Protein AF-A0A821I432-F1 (afdb_monomer)

Sequence (239 aa):
NSYFVLELPGIGVKYYKQIRGGAMGSACTQVLADIYVKKWENLLVQQQQKQQELYFRFRDDVFLTAKLSSEKMNNILEELNRSDPNISIQWEGGESVDYLDITITIDIPNFKTTIYRKLAAQPYVLPFNSSHPSHIMRNIPYAAALRLTRICSHSTDLREELDKLRIMLLLNKYPPKFIDQQIARFYKDLTGEKASNALLGKEHDKYREISLDEQWNKKKKRPIDFQNDILCHFSYAPT

Nearest PDB structures (foldseek):
  7udo-assembly1_A  TM=4.304E-01  e=9.837E+00  synthetic construct

Solvent-accessible surface area (backbone atoms only — not comparable to full-atom values): 14675 Å² total; per-residue (Å²): 135,53,70,51,76,50,74,49,95,96,42,74,82,42,83,46,72,62,88,70,84,64,54,86,88,42,85,62,35,62,55,53,50,52,54,53,50,52,63,69,45,42,66,59,53,54,50,30,59,76,69,74,34,54,76,48,73,57,94,90,49,73,49,70,54,73,94,61,55,70,69,62,50,50,52,54,51,52,52,57,39,67,73,38,95,87,51,82,78,84,87,85,81,72,67,57,48,80,55,96,61,30,30,43,28,72,43,88,98,47,70,41,32,35,77,49,74,63,90,86,60,72,75,75,61,87,43,58,87,51,100,62,64,69,67,58,66,54,40,52,58,28,54,51,51,52,49,43,45,58,43,27,65,46,39,68,58,35,49,56,50,50,51,52,49,53,53,33,40,47,76,28,59,42,54,67,71,57,53,52,52,30,47,28,48,43,30,28,76,70,73,71,37,64,56,62,61,56,52,59,40,93,46,23,63,61,47,28,52,51,65,62,39,74,67,73,75,58,72,82,72,78,79,84,46,82,91,81,56,85,86,84,84,85,82,85,76,86,128

Mean predicted aligned error: 8.57 Å

Structure (mmCIF, N/CA/C/O backbone):
data_AF-A0A821I432-F1
#
_entry.id   AF-A0A821I432-F1
#
loop_
_atom_site.group_PDB
_atom_site.id
_atom_site.type_symbol
_atom_site.label_atom_id
_atom_site.label_alt_id
_atom_site.label_comp_id
_atom_site.label_asym_id
_atom_site.label_entity_id
_atom_site.label_seq_id
_atom_site.pdbx_PDB_ins_code
_atom_site.Cartn_x
_atom_site.Cartn_y
_atom_site.Cartn_z
_atom_site.occupancy
_atom_site.B_iso_or_equiv
_atom_site.auth_seq_id
_atom_site.auth_comp_id
_atom_site.auth_asym_id
_atom_site.auth_atom_id
_atom_site.pdbx_PDB_model_num
ATOM 1 N N . ASN A 1 1 ? -31.793 -8.474 8.972 1.00 53.56 1 ASN A N 1
ATOM 2 C CA . ASN A 1 1 ? -31.683 -9.801 9.614 1.00 53.56 1 ASN A CA 1
ATOM 3 C C . ASN A 1 1 ? -31.285 -10.814 8.573 1.00 53.56 1 ASN A C 1
ATOM 5 O O . ASN A 1 1 ? -32.095 -11.125 7.711 1.00 53.56 1 ASN A O 1
ATOM 9 N N . SER A 1 2 ? -30.033 -11.250 8.617 1.00 67.12 2 SER A N 1
ATOM 10 C CA . SER A 1 2 ? -29.480 -12.171 7.629 1.00 67.12 2 SER A CA 1
ATOM 11 C C . SER A 1 2 ? -29.715 -13.613 8.075 1.00 67.12 2 SER A C 1
ATOM 13 O O . SER A 1 2 ? -29.397 -13.969 9.213 1.00 67.12 2 SER A O 1
ATOM 15 N N . TYR A 1 3 ? -30.286 -14.419 7.184 1.00 76.44 3 TYR A N 1
ATOM 16 C CA . TYR A 1 3 ? -30.420 -15.865 7.339 1.00 76.44 3 TYR A CA 1
ATOM 17 C C . TYR A 1 3 ? -29.532 -16.535 6.295 1.00 76.44 3 TYR A C 1
ATOM 19 O O . TYR A 1 3 ? -29.442 -16.041 5.172 1.00 76.44 3 TYR A O 1
ATOM 27 N N . PHE A 1 4 ? -28.881 -17.635 6.652 1.00 77.88 4 PHE A N 1
ATOM 28 C CA . PHE A 1 4 ? -28.107 -18.430 5.703 1.00 77.88 4 PHE A CA 1
ATOM 29 C C . PHE A 1 4 ? -28.478 -19.902 5.799 1.00 77.88 4 PHE A C 1
ATOM 31 O O . PHE A 1 4 ? -28.847 -20.412 6.862 1.00 77.88 4 PHE A O 1
ATOM 38 N N . VAL A 1 5 ? -28.410 -20.551 4.642 1.00 78.75 5 VAL A N 1
ATOM 39 C CA . VAL A 1 5 ? -28.742 -21.955 4.445 1.00 78.75 5 VAL A CA 1
ATOM 40 C C . VAL A 1 5 ? -27.440 -22.720 4.281 1.00 78.75 5 VAL A C 1
ATOM 42 O O . VAL A 1 5 ? -26.610 -22.348 3.455 1.00 78.75 5 VAL A O 1
ATOM 45 N N . LEU A 1 6 ? -27.254 -23.763 5.086 1.00 79.31 6 LEU A N 1
ATOM 46 C CA . LEU A 1 6 ? -26.127 -24.677 4.954 1.00 79.31 6 LEU A CA 1
ATOM 47 C C . LEU A 1 6 ? -26.659 -26.013 4.436 1.00 79.31 6 LEU A C 1
ATOM 49 O O . LEU A 1 6 ? -27.477 -26.654 5.099 1.00 79.31 6 LEU A O 1
ATOM 53 N N . GLU A 1 7 ? -26.195 -26.415 3.260 1.00 81.25 7 GLU A N 1
ATOM 54 C CA . GLU A 1 7 ? -26.470 -27.723 2.674 1.00 81.25 7 GLU A CA 1
ATOM 55 C C . GLU A 1 7 ? -25.138 -28.460 2.529 1.00 81.25 7 GLU A C 1
ATOM 57 O O . GLU A 1 7 ? -24.257 -28.035 1.782 1.00 81.25 7 GLU A O 1
ATOM 62 N N . LEU A 1 8 ? -24.956 -29.522 3.316 1.00 78.25 8 LEU A N 1
ATOM 63 C CA . LEU A 1 8 ? -23.751 -30.348 3.295 1.00 78.25 8 LEU A CA 1
ATOM 64 C C . LEU A 1 8 ? -24.123 -31.784 2.900 1.00 78.25 8 LEU A C 1
ATOM 66 O O . LEU A 1 8 ? -25.181 -32.271 3.306 1.00 78.25 8 LEU A O 1
ATOM 70 N N . PRO A 1 9 ? -23.264 -32.508 2.161 1.00 75.56 9 PRO A N 1
ATOM 71 C CA . PRO A 1 9 ? -23.527 -33.903 1.821 1.00 75.56 9 PRO A CA 1
ATOM 72 C C . PRO A 1 9 ? -23.776 -34.740 3.086 1.00 75.56 9 PRO A C 1
ATOM 74 O O . PRO A 1 9 ? -22.941 -34.773 3.988 1.00 75.56 9 PRO A O 1
ATOM 77 N N . GLY A 1 10 ? -24.936 -35.399 3.169 1.00 80.56 10 GLY A N 1
ATOM 78 C CA . GLY A 1 10 ? -25.322 -36.241 4.312 1.00 80.56 10 GLY A CA 1
ATOM 79 C C . GLY A 1 10 ? -25.920 -35.500 5.517 1.00 80.56 10 GLY A C 1
ATOM 80 O O . GLY A 1 10 ? -26.389 -36.144 6.452 1.00 80.56 10 GLY A O 1
ATOM 81 N N . ILE A 1 11 ? -25.965 -34.166 5.497 1.00 74.75 11 ILE A N 1
ATOM 82 C CA . ILE A 1 11 ? -26.596 -33.334 6.526 1.00 74.75 11 ILE A CA 1
ATOM 83 C C . ILE A 1 11 ? -27.585 -32.434 5.783 1.00 74.75 11 ILE A C 1
ATOM 85 O O . ILE A 1 11 ? -27.188 -31.427 5.207 1.00 74.75 11 ILE A O 1
ATOM 89 N N . GLY A 1 12 ? -28.861 -32.833 5.740 1.00 79.12 12 GLY A N 1
ATOM 90 C CA . GLY A 1 12 ? -29.910 -32.103 5.016 1.00 79.12 12 GLY A CA 1
ATOM 91 C C . GLY A 1 12 ? -29.987 -30.609 5.364 1.00 79.12 12 GLY A C 1
ATOM 92 O O . GLY A 1 12 ? -29.385 -30.143 6.332 1.00 79.12 12 GLY A O 1
ATOM 93 N N . VAL A 1 13 ? -30.750 -29.860 4.569 1.00 87.06 13 VAL A N 1
ATOM 94 C CA . VAL A 1 13 ? -30.821 -28.390 4.613 1.00 87.06 13 VAL A CA 1
ATOM 95 C C . VAL A 1 13 ? -31.091 -27.853 6.027 1.00 87.06 13 VAL A C 1
ATOM 97 O O . VAL A 1 13 ? -32.107 -28.180 6.645 1.00 87.06 13 VAL A O 1
ATOM 100 N N . LYS A 1 14 ? -30.200 -26.986 6.530 1.00 88.06 14 LYS A N 1
ATOM 101 C CA . LYS A 1 14 ? -30.361 -26.284 7.816 1.00 88.06 14 LYS A CA 1
ATOM 102 C C . LYS A 1 14 ? -30.368 -24.768 7.641 1.00 88.06 14 LYS A C 1
ATOM 104 O O . LYS A 1 14 ? -29.558 -24.212 6.902 1.00 88.06 14 LYS A O 1
ATOM 109 N N . TYR A 1 15 ? -31.255 -24.104 8.384 1.00 87.81 15 TYR A N 1
ATOM 110 C CA . TYR A 1 15 ? -31.406 -22.649 8.402 1.00 87.81 15 TYR A CA 1
ATOM 111 C C . TYR A 1 15 ? -30.783 -22.059 9.664 1.00 87.81 15 TYR A C 1
ATOM 113 O O . TYR A 1 15 ? -31.072 -22.504 10.775 1.00 87.81 15 TYR A O 1
ATOM 121 N N . TYR A 1 16 ? -29.972 -21.018 9.497 1.00 84.50 16 TYR A N 1
ATOM 122 C CA . TYR A 1 16 ? -29.304 -20.325 10.593 1.00 84.50 16 TYR A CA 1
ATOM 123 C C . TYR A 1 16 ? -29.620 -18.833 10.559 1.00 84.50 16 TYR A C 1
ATOM 125 O O . TYR A 1 16 ? -29.711 -18.222 9.493 1.00 84.50 16 TYR A O 1
ATOM 133 N N . LYS A 1 17 ? -29.771 -18.238 11.745 1.00 85.44 17 LYS A N 1
ATOM 134 C CA . LYS A 1 17 ? -29.956 -16.796 11.921 1.00 85.44 17 LYS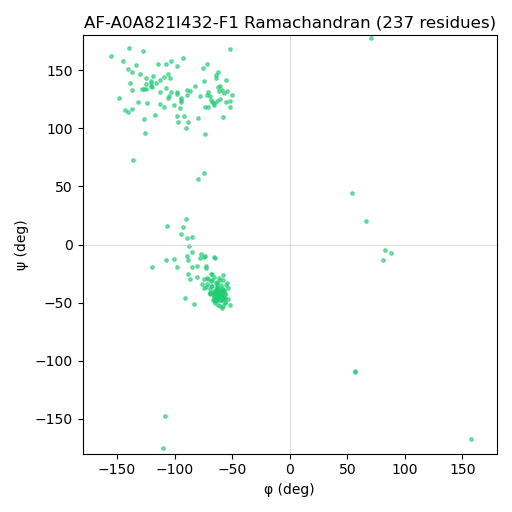 A CA 1
ATOM 135 C C . LYS A 1 17 ? -28.665 -16.181 12.438 1.00 85.44 17 LYS A C 1
ATOM 137 O O . LYS A 1 17 ? -28.152 -16.604 13.473 1.00 85.44 17 LYS A O 1
ATOM 142 N N . GLN A 1 18 ? -28.181 -15.143 11.765 1.00 82.75 18 GLN A N 1
ATOM 143 C CA . GLN A 1 18 ? -27.064 -14.367 12.284 1.00 82.75 18 GLN A CA 1
ATOM 144 C C . GLN A 1 18 ? -27.513 -13.536 13.490 1.00 82.75 18 GLN A C 1
ATOM 146 O O . GLN A 1 18 ? -28.391 -12.682 13.370 1.00 82.75 18 GLN A O 1
ATOM 151 N N . ILE A 1 19 ? -26.913 -13.800 14.650 1.00 85.12 19 ILE A N 1
ATOM 152 C CA . ILE A 1 19 ? -27.232 -13.117 15.915 1.00 85.12 19 ILE A CA 1
ATOM 153 C C . ILE A 1 19 ? -26.263 -11.977 16.253 1.00 85.12 19 ILE A C 1
ATOM 155 O O . ILE A 1 19 ? -26.606 -11.113 17.053 1.00 85.12 19 ILE A O 1
ATOM 159 N N . ARG A 1 20 ? -25.069 -11.956 15.645 1.00 83.25 20 ARG A N 1
ATOM 160 C CA . ARG A 1 20 ? -24.025 -10.951 15.889 1.00 83.25 20 ARG A CA 1
ATOM 161 C C . ARG A 1 20 ? -23.354 -10.533 14.582 1.00 83.25 20 ARG A C 1
ATOM 163 O O . ARG A 1 20 ? -23.058 -11.375 13.732 1.00 83.25 20 ARG A O 1
ATOM 170 N N . GLY A 1 21 ? -23.095 -9.231 14.460 1.00 84.50 21 GLY A N 1
ATOM 171 C CA . GLY A 1 21 ? -22.516 -8.624 13.262 1.00 84.50 21 GLY A CA 1
ATOM 172 C C . GLY A 1 21 ? -23.483 -8.590 12.075 1.00 84.50 21 GLY A C 1
ATOM 173 O O . GLY A 1 21 ? -24.618 -9.062 12.149 1.00 84.50 21 GLY A O 1
ATOM 174 N N . GLY A 1 22 ? -23.027 -8.005 10.969 1.00 84.44 22 GLY A N 1
ATOM 175 C CA . GLY A 1 22 ? -23.724 -8.087 9.687 1.00 84.44 22 GLY A CA 1
ATOM 176 C C . GLY A 1 22 ? -23.216 -9.254 8.841 1.00 84.44 22 GLY A C 1
ATOM 177 O O . GLY A 1 22 ? -22.122 -9.770 9.075 1.00 84.44 22 GLY A O 1
ATOM 178 N N . ALA A 1 23 ? -24.004 -9.679 7.854 1.00 84.56 23 ALA A N 1
ATOM 179 C CA . ALA A 1 23 ? -23.581 -10.744 6.947 1.00 84.56 23 ALA A CA 1
ATOM 180 C C . ALA A 1 23 ? -22.448 -10.258 6.044 1.00 84.56 23 ALA A C 1
ATOM 182 O O . ALA A 1 23 ? -22.582 -9.232 5.373 1.00 84.56 23 ALA A O 1
ATOM 183 N N . MET A 1 24 ? -21.353 -11.017 5.996 1.00 81.88 24 MET A N 1
ATOM 184 C CA . MET A 1 24 ? -20.291 -10.784 5.019 1.00 81.88 24 MET A CA 1
ATOM 185 C C . MET A 1 24 ? -20.874 -10.884 3.604 1.00 81.88 24 MET A C 1
ATOM 187 O O . MET A 1 24 ? -21.645 -11.794 3.310 1.00 81.88 24 MET A O 1
ATOM 191 N N . GLY A 1 25 ? -20.547 -9.918 2.744 1.00 78.44 25 GLY A N 1
ATOM 192 C CA . GLY A 1 25 ? -21.092 -9.819 1.384 1.00 78.44 25 GLY A CA 1
ATOM 193 C C . GLY A 1 25 ? -22.403 -9.031 1.262 1.00 78.44 25 GLY A C 1
ATOM 194 O O . GLY A 1 25 ? -22.822 -8.725 0.150 1.00 78.44 25 GLY A O 1
ATOM 195 N N . SER A 1 26 ? -23.033 -8.633 2.373 1.00 83.50 26 SER A N 1
ATOM 196 C CA . SER A 1 26 ? -24.139 -7.671 2.327 1.00 83.50 26 SER A CA 1
ATOM 197 C C . SER A 1 26 ? -23.620 -6.271 1.995 1.00 83.50 26 SER A C 1
ATOM 199 O O . SER A 1 26 ? -22.739 -5.752 2.686 1.00 83.50 26 SER A O 1
ATOM 201 N N . ALA A 1 27 ? -24.224 -5.628 0.990 1.00 82.00 27 ALA A N 1
ATOM 202 C CA . ALA A 1 27 ? -23.847 -4.289 0.529 1.00 82.00 27 ALA A CA 1
ATOM 203 C C . ALA A 1 27 ? -23.850 -3.236 1.656 1.00 82.00 27 ALA A C 1
ATOM 205 O O . ALA A 1 27 ? -23.017 -2.333 1.672 1.00 82.00 27 ALA A O 1
ATOM 206 N N . CYS A 1 28 ? -24.750 -3.370 2.635 1.00 87.19 28 CYS A N 1
ATOM 207 C CA . CYS A 1 28 ? -24.879 -2.406 3.730 1.00 87.19 28 CYS A CA 1
ATOM 208 C C . CYS A 1 28 ? -23.966 -2.711 4.924 1.00 87.19 28 CYS A C 1
ATOM 210 O O . CYS A 1 28 ? -23.635 -1.808 5.690 1.00 87.19 28 CYS A O 1
ATOM 212 N N . THR A 1 29 ? -23.567 -3.971 5.122 1.00 88.38 29 THR A N 1
ATOM 213 C CA . THR A 1 29 ? -22.820 -4.382 6.324 1.00 88.38 29 THR A CA 1
ATOM 214 C C . THR A 1 29 ? -21.469 -3.687 6.415 1.00 88.38 29 THR A C 1
ATOM 216 O O . THR A 1 29 ? -21.083 -3.237 7.488 1.00 88.38 29 THR A O 1
ATOM 219 N N . GLN A 1 30 ? -20.801 -3.545 5.277 1.00 88.50 30 GLN A N 1
ATOM 220 C CA . GLN A 1 30 ? -19.518 -2.871 5.149 1.00 88.50 30 GLN A CA 1
ATOM 221 C C . GLN A 1 30 ? -19.572 -1.411 5.634 1.00 88.50 30 GLN A C 1
ATOM 223 O O . GLN A 1 30 ? -18.716 -1.007 6.417 1.00 88.50 30 GLN A O 1
ATOM 228 N N . VAL A 1 31 ? -20.600 -0.658 5.229 1.00 90.56 31 VAL A N 1
ATOM 229 C CA . VAL A 1 31 ? -20.795 0.749 5.623 1.00 90.56 31 VAL A CA 1
ATOM 230 C C . VAL A 1 31 ? -21.152 0.868 7.104 1.00 90.56 31 VAL A C 1
ATOM 232 O O . VAL A 1 31 ? -20.636 1.735 7.805 1.00 90.56 31 VAL A O 1
ATOM 235 N N . LEU A 1 32 ? -22.016 -0.018 7.605 1.00 92.00 32 LEU A N 1
ATOM 236 C CA . LEU A 1 32 ? -22.395 -0.026 9.018 1.00 92.00 32 LEU A CA 1
ATOM 237 C C . LEU A 1 32 ? -21.201 -0.340 9.927 1.00 92.00 32 LEU A C 1
ATOM 239 O O . LEU A 1 32 ? -21.062 0.294 10.971 1.00 92.00 32 LEU A O 1
ATOM 243 N N . ALA A 1 33 ? -20.329 -1.267 9.520 1.00 91.12 33 ALA A N 1
ATOM 244 C CA . ALA A 1 33 ? -19.091 -1.564 10.235 1.00 91.12 33 ALA A CA 1
ATOM 245 C C . ALA A 1 33 ? -18.166 -0.337 10.285 1.00 91.12 33 ALA A C 1
ATOM 247 O O . ALA A 1 33 ? -17.694 0.021 11.360 1.00 91.12 33 ALA A O 1
ATOM 248 N N . ASP A 1 34 ? -17.992 0.371 9.163 1.00 92.19 34 ASP A N 1
ATOM 249 C CA . ASP A 1 34 ? -17.174 1.589 9.132 1.00 92.19 34 ASP A CA 1
ATOM 250 C C . ASP A 1 34 ? -17.709 2.682 10.062 1.00 92.19 34 ASP A C 1
ATOM 252 O O . ASP A 1 34 ? -16.921 3.335 10.742 1.00 92.19 34 ASP A O 1
ATOM 256 N N . ILE A 1 35 ? -19.031 2.886 10.115 1.00 93.31 35 ILE A N 1
ATOM 257 C CA . ILE A 1 35 ? -19.663 3.863 11.019 1.00 93.31 35 ILE A CA 1
ATOM 258 C C . ILE A 1 35 ? -19.466 3.452 12.482 1.00 93.31 35 ILE A C 1
ATOM 260 O O . ILE A 1 35 ? -19.168 4.297 13.329 1.00 93.31 35 ILE A O 1
ATOM 264 N N . TYR A 1 36 ? -19.628 2.161 12.778 1.00 92.81 36 TYR A N 1
ATOM 265 C CA . TYR A 1 36 ? -19.455 1.616 14.120 1.00 92.81 36 TYR A CA 1
ATOM 266 C C . TYR A 1 36 ? -18.029 1.848 14.633 1.00 92.81 36 TYR A C 1
ATOM 268 O O . TYR A 1 36 ? -17.842 2.477 15.676 1.00 92.81 36 TYR A O 1
ATOM 276 N N . VAL A 1 37 ? -17.027 1.439 13.846 1.00 92.94 37 VAL A N 1
ATOM 277 C CA . VAL A 1 37 ? -15.605 1.639 14.164 1.00 92.94 37 VAL A CA 1
ATOM 278 C C . VAL A 1 37 ? -15.264 3.129 14.220 1.00 92.94 37 VAL A C 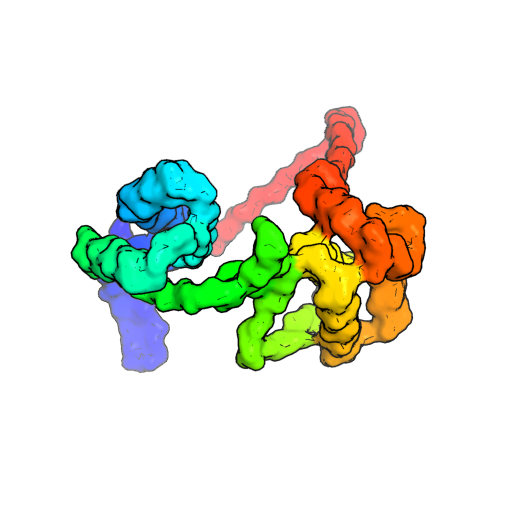1
ATOM 280 O O . VAL A 1 37 ? -14.560 3.555 15.130 1.00 92.94 37 VAL A O 1
ATOM 283 N N . LYS A 1 38 ? -15.846 3.962 13.340 1.00 93.19 38 LYS A N 1
ATOM 284 C CA . LYS A 1 38 ? -15.631 5.418 13.356 1.00 93.19 38 LYS A CA 1
ATOM 285 C C . LYS A 1 38 ? -16.069 6.075 14.665 1.00 93.19 38 LYS A C 1
ATOM 287 O O . LYS A 1 38 ? -15.427 7.013 15.136 1.00 93.19 38 LYS A O 1
ATOM 292 N N . LYS A 1 39 ? -17.181 5.617 15.243 1.00 92.94 39 LYS A N 1
ATOM 293 C CA . LYS A 1 39 ? -17.654 6.112 16.540 1.00 92.94 39 LYS A CA 1
ATOM 294 C C . LYS A 1 39 ? -16.717 5.675 17.666 1.00 92.94 39 LYS A C 1
ATOM 296 O O . LYS A 1 39 ? -16.422 6.484 18.542 1.00 92.94 39 LYS A O 1
ATOM 301 N N . TRP A 1 40 ? -16.261 4.426 17.623 1.00 93.12 40 TRP A N 1
ATOM 302 C CA . TRP A 1 40 ? -15.354 3.849 18.612 1.00 93.12 40 TRP A CA 1
ATOM 303 C C . TRP A 1 40 ? -13.968 4.523 18.609 1.00 93.12 40 TRP A C 1
ATOM 305 O O . TRP A 1 40 ? -13.484 4.934 19.659 1.00 93.12 40 TRP A O 1
ATOM 315 N N . GLU A 1 41 ? -13.370 4.757 17.437 1.00 93.69 41 GLU A N 1
ATOM 316 C CA . GLU A 1 41 ? -12.024 5.345 17.308 1.00 93.69 41 GLU A CA 1
ATOM 317 C C . GLU A 1 41 ? -11.961 6.855 17.609 1.00 93.69 41 GLU A C 1
ATOM 319 O O . GLU A 1 41 ? -10.876 7.430 17.670 1.00 93.69 41 GLU A O 1
ATOM 324 N N . ASN A 1 42 ? -13.104 7.535 17.756 1.00 92.00 42 ASN A N 1
ATOM 325 C CA . ASN A 1 42 ? -13.180 8.999 17.745 1.00 92.00 42 ASN A CA 1
ATOM 326 C C . ASN A 1 42 ? -12.298 9.663 18.819 1.00 92.00 42 ASN A C 1
ATOM 328 O O . ASN A 1 42 ? -11.652 10.673 18.547 1.00 92.00 42 ASN A O 1
ATOM 332 N N . LEU A 1 43 ? -12.233 9.084 20.022 1.00 87.50 43 LEU A N 1
ATOM 333 C CA . LEU A 1 43 ? -11.381 9.601 21.099 1.00 87.50 43 LEU A CA 1
ATOM 334 C C . LEU A 1 43 ? -9.892 9.510 20.739 1.00 87.50 43 LEU A C 1
ATOM 336 O O . LEU A 1 43 ? -9.156 10.480 20.929 1.00 87.50 43 LEU A O 1
ATOM 340 N N . LEU A 1 44 ? -9.472 8.384 20.154 1.00 90.25 44 LEU A N 1
ATOM 341 C CA . LEU A 1 44 ? -8.101 8.176 19.691 1.00 90.25 44 LEU A CA 1
ATOM 342 C C . LEU A 1 44 ? -7.747 9.168 18.577 1.00 90.25 44 LEU A C 1
ATOM 344 O O . LEU A 1 44 ? -6.716 9.829 18.645 1.00 90.25 44 LEU A O 1
ATOM 348 N N . VAL A 1 45 ? -8.632 9.342 17.592 1.00 92.81 45 VAL A N 1
ATOM 349 C CA . VAL A 1 45 ? -8.431 10.293 16.487 1.00 92.81 45 VAL A CA 1
ATOM 350 C C . VAL A 1 45 ? -8.277 11.723 17.002 1.00 92.81 45 VAL A C 1
ATOM 352 O O . VAL A 1 45 ? -7.367 12.438 16.583 1.00 92.81 45 VAL A O 1
ATOM 355 N N . GLN A 1 46 ? -9.131 12.147 17.936 1.00 91.06 46 GLN A N 1
ATOM 356 C CA . GLN A 1 46 ? -9.042 13.480 18.537 1.00 91.06 46 GLN A CA 1
ATOM 357 C C . GLN A 1 46 ? -7.735 13.679 19.305 1.00 91.06 46 GLN A C 1
ATOM 359 O O . GLN A 1 46 ? -7.165 14.770 19.277 1.00 91.06 46 GLN A O 1
ATOM 364 N N . GLN A 1 47 ? -7.252 12.644 19.994 1.00 88.31 47 GLN A N 1
ATOM 365 C CA . GLN A 1 47 ? -5.964 12.691 20.672 1.00 88.31 47 GLN A CA 1
ATOM 366 C C . GLN A 1 47 ? -4.810 12.857 19.674 1.00 88.31 47 GLN A C 1
ATOM 368 O O . GLN A 1 47 ? -3.979 13.743 19.876 1.00 88.31 47 GLN A O 1
ATOM 373 N N . GLN A 1 48 ? -4.792 12.084 18.583 1.00 92.69 48 GLN A N 1
ATOM 374 C CA . GLN A 1 48 ? -3.735 12.189 17.571 1.00 92.69 48 GLN A CA 1
ATOM 375 C C . GLN A 1 48 ? -3.716 13.560 16.892 1.00 92.69 48 GLN A C 1
ATOM 377 O O . GLN A 1 48 ? -2.660 14.174 16.747 1.00 92.69 48 GLN A O 1
ATOM 382 N N . GLN A 1 49 ? -4.892 14.111 16.580 1.00 91.69 49 GLN A N 1
ATOM 383 C CA . GLN A 1 49 ? -5.008 15.466 16.034 1.00 91.69 49 GLN A CA 1
ATOM 384 C C . GLN A 1 49 ? -4.440 16.528 16.984 1.00 91.69 49 GLN A C 1
ATOM 386 O O . GLN A 1 49 ? -3.707 17.414 16.547 1.00 91.69 49 GLN A O 1
ATOM 391 N N . LYS A 1 50 ? -4.729 16.427 18.290 1.00 90.62 50 LYS A N 1
ATOM 392 C CA . LYS A 1 50 ? -4.180 17.343 19.306 1.00 90.62 50 LYS A CA 1
ATOM 393 C C . LYS A 1 50 ? -2.657 17.255 19.411 1.00 90.62 50 LYS A C 1
ATOM 395 O O . LYS A 1 50 ? -2.017 18.264 19.684 1.00 90.62 50 LYS A O 1
ATOM 400 N N . GLN A 1 51 ? -2.085 16.069 19.211 1.00 89.44 51 GLN A N 1
ATOM 401 C CA . GLN A 1 51 ? -0.639 15.828 19.290 1.00 89.44 51 GLN A CA 1
ATOM 402 C C . GLN A 1 51 ? 0.102 16.066 17.963 1.00 89.44 51 GLN A C 1
ATOM 404 O O . GLN A 1 51 ? 1.334 15.968 17.923 1.00 89.44 51 GLN A O 1
ATOM 409 N N . GLN A 1 52 ? -0.630 16.435 16.902 1.00 91.00 52 GLN A N 1
ATOM 410 C CA . GLN A 1 52 ? -0.114 16.570 15.537 1.00 91.00 52 GLN A CA 1
ATOM 411 C C . GLN A 1 52 ? 0.587 15.287 15.068 1.00 91.00 52 GLN A C 1
ATOM 413 O O . GLN A 1 52 ? 1.692 15.326 14.530 1.00 91.00 52 GLN A O 1
ATOM 418 N N . GLU A 1 53 ? -0.050 14.152 15.337 1.00 91.69 53 GLU A N 1
ATOM 419 C CA . GLU A 1 53 ? 0.390 12.820 14.933 1.00 91.69 53 GLU A CA 1
ATOM 420 C C . GLU A 1 53 ? -0.427 12.320 13.741 1.00 91.69 53 GLU A C 1
ATOM 422 O O . GLU A 1 53 ? -1.557 12.760 13.496 1.00 91.69 53 GLU A O 1
ATOM 427 N N . LEU A 1 54 ? 0.140 11.373 13.000 1.00 92.62 54 LEU A N 1
ATOM 428 C CA . LEU A 1 54 ? -0.547 10.706 11.909 1.00 92.62 54 LEU A CA 1
ATOM 429 C C . LEU A 1 54 ? -1.563 9.708 12.464 1.00 92.62 54 LEU A C 1
ATOM 431 O O . LEU A 1 54 ? -1.303 8.991 13.429 1.00 92.62 54 LEU A O 1
ATOM 435 N N . TYR A 1 55 ? -2.718 9.644 11.809 1.00 95.00 55 TYR A N 1
ATOM 436 C CA . TYR A 1 55 ? -3.723 8.612 12.017 1.00 95.00 55 TYR A CA 1
ATOM 437 C C . TYR A 1 55 ? -4.349 8.268 10.669 1.00 95.00 55 TYR A C 1
ATOM 439 O O . TYR A 1 55 ? -5.014 9.102 10.048 1.00 95.00 55 TYR A O 1
ATOM 447 N N . PHE A 1 56 ? -4.157 7.032 10.227 1.00 94.12 56 PHE A N 1
ATOM 448 C CA . PHE A 1 56 ? -4.744 6.488 9.014 1.00 94.12 56 PHE A CA 1
ATOM 449 C C . PHE A 1 56 ? -5.502 5.211 9.351 1.00 94.12 56 PHE A C 1
ATOM 451 O O . PHE A 1 56 ? -5.024 4.375 10.111 1.00 94.12 56 PHE A O 1
ATOM 458 N N . ARG A 1 57 ? -6.686 5.057 8.760 1.00 94.19 57 ARG A N 1
ATOM 459 C CA . ARG A 1 57 ? -7.456 3.819 8.826 1.00 94.19 57 ARG A CA 1
ATOM 460 C C . ARG A 1 57 ? -7.844 3.383 7.429 1.00 94.19 57 ARG A C 1
ATOM 462 O O . ARG A 1 57 ? -8.383 4.178 6.655 1.00 94.19 57 ARG A O 1
ATOM 469 N N . PHE A 1 58 ? -7.649 2.105 7.147 1.00 92.88 58 PHE A N 1
ATOM 470 C CA . PHE A 1 58 ? -8.200 1.437 5.987 1.00 92.88 58 PHE A CA 1
ATOM 471 C C . PHE A 1 58 ? -8.960 0.202 6.450 1.00 92.88 58 PHE A C 1
ATOM 473 O O . PHE A 1 58 ? -8.364 -0.794 6.841 1.00 92.88 58 PHE A O 1
ATOM 480 N N . ARG A 1 59 ? -10.295 0.262 6.376 1.00 89.31 59 ARG A N 1
ATOM 481 C CA . ARG A 1 59 ? -11.171 -0.809 6.872 1.00 89.31 59 ARG A CA 1
ATOM 482 C C . ARG A 1 59 ? -10.897 -1.076 8.355 1.00 89.31 59 ARG A C 1
ATOM 484 O O . ARG A 1 59 ? -11.233 -0.223 9.178 1.00 89.31 59 ARG A O 1
ATOM 491 N N . ASP A 1 60 ? -10.286 -2.217 8.639 1.00 90.12 60 ASP A N 1
ATOM 492 C CA . ASP A 1 60 ? -9.991 -2.743 9.964 1.00 90.12 60 ASP A CA 1
ATOM 493 C C . ASP A 1 60 ? -8.521 -2.498 10.361 1.00 90.12 60 ASP A C 1
ATOM 495 O O . ASP A 1 60 ? -8.184 -2.614 11.535 1.00 90.12 60 ASP A O 1
ATOM 499 N N . ASP A 1 61 ? -7.664 -2.098 9.412 1.00 92.88 61 ASP A N 1
ATOM 500 C CA . ASP A 1 61 ? -6.253 -1.795 9.655 1.00 92.88 61 ASP A CA 1
ATOM 501 C C . ASP A 1 61 ? -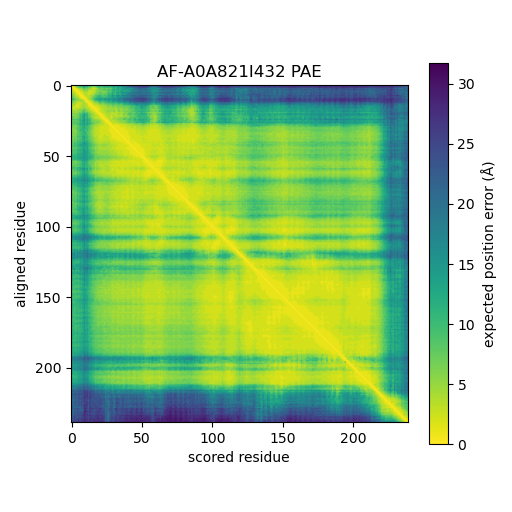6.080 -0.317 10.030 1.00 92.88 61 ASP A C 1
ATOM 503 O O . ASP A 1 61 ? -6.593 0.583 9.352 1.00 92.88 61 ASP A O 1
ATOM 507 N N . VAL A 1 62 ? -5.320 -0.051 11.094 1.00 93.88 62 VAL A N 1
ATOM 508 C CA . VAL A 1 62 ? -5.026 1.299 11.594 1.00 93.88 62 VAL A CA 1
ATOM 509 C C . VAL A 1 62 ? -3.518 1.497 11.675 1.00 93.88 62 VAL A C 1
ATOM 511 O O . VAL A 1 62 ? -2.805 0.665 12.224 1.00 93.88 62 VAL A O 1
ATOM 514 N N . PHE A 1 63 ? -3.049 2.638 11.183 1.00 94.88 63 PHE A N 1
ATOM 515 C CA . PHE A 1 63 ? -1.689 3.125 11.369 1.00 94.88 63 PHE A CA 1
ATOM 516 C C . PHE A 1 63 ? -1.725 4.464 12.098 1.00 94.88 63 PHE A C 1
ATOM 518 O O . PHE A 1 63 ? -2.515 5.348 11.760 1.00 94.88 63 PHE A O 1
ATOM 525 N N . LEU A 1 64 ? -0.849 4.636 13.081 1.00 94.12 64 LEU A N 1
ATOM 526 C CA . LEU A 1 64 ? -0.686 5.897 13.790 1.00 94.12 64 LEU A CA 1
ATOM 527 C C . LEU A 1 64 ? 0.771 6.119 14.171 1.00 94.12 64 LEU A C 1
ATOM 529 O O . LEU A 1 64 ? 1.540 5.168 14.299 1.00 94.12 64 LEU A O 1
ATOM 533 N N . THR A 1 65 ? 1.123 7.376 14.404 1.00 92.69 65 THR A N 1
ATOM 534 C CA . THR A 1 65 ? 2.390 7.751 15.037 1.00 92.69 65 THR A CA 1
ATOM 535 C C . THR A 1 65 ? 2.124 8.234 16.461 1.00 92.69 65 THR A C 1
ATOM 537 O O . THR A 1 65 ? 1.007 8.629 16.794 1.00 92.69 65 THR A O 1
ATOM 540 N N . ALA A 1 66 ? 3.121 8.145 17.339 1.00 90.44 66 ALA A N 1
ATOM 541 C CA . ALA A 1 66 ? 2.993 8.632 18.706 1.00 90.44 66 ALA A CA 1
ATOM 542 C C . ALA A 1 66 ? 4.337 9.145 19.233 1.00 90.44 66 ALA A C 1
ATOM 544 O O . ALA A 1 66 ? 5.312 8.401 19.284 1.00 90.44 66 ALA A O 1
ATOM 545 N N . LYS A 1 67 ? 4.369 10.391 19.721 1.00 88.38 67 LYS A N 1
ATOM 546 C CA . LYS A 1 67 ? 5.471 10.934 20.547 1.00 88.38 67 LYS A CA 1
ATOM 547 C C . LYS A 1 67 ? 5.484 10.408 21.987 1.00 88.38 67 LYS A C 1
ATOM 549 O O . LYS A 1 67 ? 6.405 10.704 22.746 1.00 88.38 67 LYS A O 1
ATOM 554 N N . LEU A 1 68 ? 4.427 9.715 22.412 1.00 86.94 68 LEU A N 1
ATOM 555 C CA . LEU A 1 68 ? 4.318 9.168 23.763 1.00 86.94 68 LEU A CA 1
ATOM 556 C C . LEU A 1 68 ? 5.270 7.982 23.952 1.00 86.94 68 LEU A C 1
ATOM 558 O O . LEU A 1 68 ? 5.607 7.288 22.999 1.00 86.94 68 LEU A O 1
ATOM 562 N N . SER A 1 69 ? 5.662 7.715 25.201 1.00 89.50 69 SER A N 1
ATOM 563 C CA . SER A 1 69 ? 6.381 6.478 25.512 1.00 89.50 69 SER A CA 1
ATOM 564 C C . SER A 1 69 ? 5.511 5.259 25.200 1.00 89.50 69 SER A C 1
ATOM 566 O O . SER A 1 69 ? 4.287 5.302 25.371 1.00 89.50 69 SER A O 1
ATOM 568 N N . SER A 1 70 ? 6.149 4.156 24.805 1.00 89.75 70 SER A N 1
ATOM 569 C CA . SER A 1 70 ? 5.462 2.907 24.458 1.00 89.75 70 SER A CA 1
ATOM 570 C C . SER A 1 70 ? 4.528 2.425 25.572 1.00 89.75 70 SER A C 1
ATOM 572 O O . SER A 1 70 ? 3.419 1.988 25.293 1.00 89.75 70 SER A O 1
ATOM 574 N N . GLU A 1 71 ? 4.915 2.588 26.840 1.00 91.81 71 GLU A N 1
ATOM 575 C CA . GLU A 1 71 ? 4.076 2.248 28.000 1.00 91.81 71 GLU A CA 1
ATOM 576 C C . GLU A 1 71 ? 2.774 3.057 28.052 1.00 91.81 71 GLU A C 1
ATOM 578 O O . GLU A 1 71 ? 1.694 2.496 28.222 1.00 91.81 71 GLU A O 1
ATOM 583 N N . LYS A 1 72 ? 2.852 4.381 27.866 1.00 91.25 72 LYS A N 1
ATOM 584 C CA . LYS A 1 72 ? 1.662 5.243 27.875 1.00 91.25 72 LYS A CA 1
ATOM 585 C C . LYS A 1 72 ? 0.741 4.911 26.710 1.00 91.25 72 LYS A C 1
ATOM 587 O O . LYS A 1 72 ? -0.473 4.889 26.889 1.00 91.25 72 LYS A O 1
ATOM 592 N N . MET A 1 73 ? 1.316 4.647 25.538 1.00 90.69 73 MET A N 1
ATOM 593 C CA . MET A 1 73 ? 0.542 4.263 24.363 1.00 90.69 73 MET A CA 1
ATOM 594 C C . MET A 1 73 ? -0.149 2.910 24.566 1.00 90.69 73 MET A C 1
ATOM 596 O O . MET A 1 73 ? -1.338 2.794 24.286 1.00 90.69 73 MET A O 1
ATOM 600 N N . ASN A 1 74 ? 0.553 1.920 25.121 1.00 92.44 74 ASN A N 1
ATOM 601 C CA . ASN A 1 74 ? -0.027 0.616 25.443 1.00 92.44 74 ASN A CA 1
ATOM 602 C C . ASN A 1 74 ? -1.203 0.740 26.415 1.00 92.44 74 ASN A C 1
ATOM 604 O O . ASN A 1 74 ? -2.243 0.140 26.171 1.00 92.44 74 ASN A O 1
ATOM 608 N N . ASN A 1 75 ? -1.090 1.578 27.450 1.00 92.75 75 ASN A N 1
ATOM 609 C CA . ASN A 1 75 ? -2.195 1.813 28.383 1.00 92.75 75 ASN A CA 1
ATOM 610 C C . ASN A 1 75 ? -3.433 2.388 27.675 1.00 92.75 75 ASN A C 1
ATOM 612 O O . ASN A 1 75 ? -4.544 1.913 27.895 1.00 92.75 75 ASN A O 1
ATOM 616 N N . ILE A 1 76 ? -3.246 3.363 26.778 1.00 91.25 76 ILE A N 1
ATOM 617 C CA . ILE A 1 76 ? -4.343 3.944 25.987 1.00 91.25 76 ILE A CA 1
ATOM 618 C C . ILE A 1 76 ? -5.000 2.883 25.095 1.00 91.25 76 ILE A C 1
ATOM 620 O O . ILE A 1 76 ? -6.226 2.805 25.020 1.00 91.25 76 ILE A O 1
ATOM 624 N N . LEU A 1 77 ? -4.200 2.059 24.413 1.00 92.44 77 LEU A N 1
ATOM 625 C CA . LEU A 1 77 ? -4.714 0.997 23.547 1.00 92.44 77 LEU A CA 1
ATOM 626 C C . LEU A 1 77 ? -5.449 -0.079 24.356 1.00 92.44 77 LEU A C 1
ATOM 628 O O . LEU A 1 77 ? -6.526 -0.511 23.955 1.00 92.44 77 LEU A O 1
ATOM 632 N N . GLU A 1 78 ? -4.951 -0.456 25.532 1.00 93.69 78 GLU A N 1
ATOM 633 C CA . GLU A 1 78 ? -5.655 -1.373 26.431 1.00 93.69 78 GLU A CA 1
ATOM 634 C C . GLU A 1 78 ? -7.002 -0.820 26.908 1.00 93.69 78 GLU A C 1
ATOM 636 O O . GLU A 1 78 ? -7.996 -1.549 26.928 1.00 93.69 78 GLU A O 1
ATOM 641 N N . GLU A 1 79 ? -7.061 0.459 27.281 1.00 92.31 79 GLU A N 1
ATOM 642 C CA . GLU A 1 79 ? -8.310 1.121 27.665 1.00 92.31 79 GLU 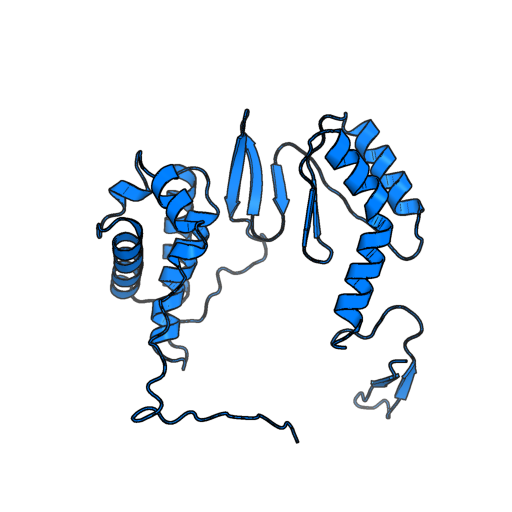A CA 1
ATOM 643 C C . GLU A 1 79 ? -9.312 1.143 26.503 1.00 92.31 79 GLU A C 1
ATOM 645 O O . GLU A 1 79 ? -10.482 0.792 26.683 1.00 92.31 79 GLU A O 1
ATOM 650 N N . LEU A 1 80 ? -8.852 1.468 25.292 1.00 91.12 80 LEU A N 1
ATOM 651 C CA . LEU A 1 80 ? -9.679 1.431 24.084 1.00 91.12 80 LEU A CA 1
ATOM 652 C C . LEU A 1 80 ? -10.184 0.020 23.773 1.00 91.12 80 LEU A C 1
ATOM 654 O O . LEU A 1 80 ? -11.363 -0.143 23.457 1.00 91.12 80 LEU A O 1
ATOM 658 N N . ASN A 1 81 ? -9.341 -1.002 23.922 1.00 92.75 81 ASN A N 1
ATOM 659 C CA . ASN A 1 81 ? -9.721 -2.401 23.727 1.00 92.75 81 ASN A CA 1
ATOM 660 C C . ASN A 1 81 ? -10.797 -2.854 24.733 1.00 92.75 81 ASN A C 1
ATOM 662 O O . ASN A 1 81 ? -11.652 -3.670 24.410 1.00 92.75 81 ASN A O 1
ATOM 666 N N . ARG A 1 82 ? -10.789 -2.307 25.956 1.00 93.25 82 ARG A N 1
ATOM 667 C CA . ARG A 1 82 ? -11.806 -2.595 26.985 1.00 93.25 82 ARG A CA 1
ATOM 668 C C . ARG A 1 82 ? -13.101 -1.800 26.800 1.00 93.25 82 ARG A C 1
ATOM 670 O O . ARG A 1 82 ? -14.118 -2.173 27.380 1.00 93.25 82 ARG A O 1
ATOM 677 N N . SER A 1 83 ? -13.075 -0.714 26.027 1.00 92.50 83 SER A N 1
ATOM 678 C CA . SER A 1 83 ? -14.219 0.199 25.890 1.00 92.50 83 SER A CA 1
ATOM 679 C C . SER A 1 83 ? -15.422 -0.410 25.161 1.00 92.50 83 SER A C 1
ATOM 681 O O . SER A 1 83 ? -16.553 0.013 25.400 1.00 92.50 83 SER A O 1
ATOM 683 N N . ASP A 1 84 ? -15.200 -1.411 24.303 1.00 91.69 84 ASP A N 1
ATOM 684 C CA . ASP A 1 84 ? -16.256 -2.071 23.541 1.00 91.69 84 ASP A CA 1
ATOM 685 C C . ASP A 1 84 ? -16.020 -3.590 23.466 1.00 91.69 84 ASP A C 1
ATOM 687 O O . ASP A 1 84 ? -15.087 -4.026 22.797 1.00 91.69 84 ASP A O 1
ATOM 691 N N . PRO A 1 85 ? -16.882 -4.429 24.073 1.00 91.31 85 PRO A N 1
ATOM 692 C CA . PRO A 1 85 ? -16.732 -5.887 24.036 1.00 91.31 85 PRO A CA 1
ATOM 693 C C . PRO A 1 85 ? -16.906 -6.486 22.628 1.00 91.31 85 PRO A C 1
ATOM 695 O O . PRO A 1 85 ? -16.657 -7.678 22.416 1.00 91.31 85 PRO A O 1
ATOM 698 N N . ASN A 1 86 ? -17.386 -5.697 21.661 1.00 90.31 86 ASN A N 1
ATOM 699 C CA . ASN A 1 86 ? -17.532 -6.123 20.279 1.00 90.31 86 ASN A CA 1
ATOM 700 C C . ASN A 1 86 ? -16.294 -5.886 19.421 1.00 90.31 86 ASN A C 1
ATOM 702 O O . ASN A 1 86 ? -16.235 -6.461 18.333 1.00 90.31 86 ASN A O 1
ATOM 706 N N . ILE A 1 87 ? -15.336 -5.093 19.899 1.00 90.38 87 ILE A N 1
ATOM 707 C CA . ILE A 1 87 ? -14.096 -4.781 19.196 1.00 90.38 87 ILE A CA 1
ATOM 708 C C . ILE A 1 87 ? -12.945 -5.410 19.970 1.00 90.38 87 ILE A C 1
ATOM 710 O O . ILE A 1 87 ? -12.839 -5.271 21.181 1.00 90.38 87 ILE A O 1
ATOM 714 N N . SER A 1 88 ? -12.083 -6.120 19.254 1.00 92.25 88 SER A N 1
ATOM 715 C CA . SER A 1 88 ? -10.818 -6.598 19.790 1.00 92.25 88 SER A CA 1
ATOM 716 C C . SER A 1 88 ? -9.721 -6.075 18.888 1.00 92.25 88 SER A C 1
ATOM 718 O O . SER A 1 88 ? -9.747 -6.327 17.684 1.00 92.25 88 SER A O 1
ATOM 720 N N . ILE A 1 89 ? -8.792 -5.326 19.468 1.00 92.50 89 ILE A N 1
ATOM 721 C CA . ILE A 1 89 ? -7.631 -4.814 18.753 1.00 92.50 89 ILE A CA 1
ATOM 722 C C . ILE A 1 89 ? -6.384 -5.611 19.102 1.00 92.50 89 ILE A C 1
ATOM 724 O O . ILE A 1 89 ? -6.174 -6.030 20.241 1.00 92.50 89 ILE A O 1
ATOM 728 N N . GLN A 1 90 ? -5.551 -5.792 18.088 1.00 93.19 90 GLN A N 1
ATOM 729 C CA . GLN A 1 90 ? -4.171 -6.226 18.212 1.00 93.19 90 GLN A CA 1
ATOM 730 C C . GLN A 1 90 ? -3.311 -5.085 17.694 1.00 93.19 90 GLN A C 1
ATOM 732 O O . GLN A 1 90 ? -3.676 -4.433 16.716 1.00 93.19 90 GLN A O 1
ATOM 737 N N . TRP A 1 91 ? -2.204 -4.815 18.370 1.00 93.38 91 TRP A N 1
ATOM 738 C CA . TRP A 1 91 ? -1.303 -3.748 17.978 1.00 93.38 91 TRP A CA 1
ATOM 739 C C . TRP A 1 91 ? 0.139 -4.210 18.083 1.00 93.38 91 TRP A C 1
ATOM 741 O O . TRP A 1 91 ? 0.506 -5.013 18.941 1.00 93.38 91 TRP A O 1
ATOM 751 N N . GLU A 1 92 ? 0.948 -3.652 17.202 1.00 92.56 92 GLU A N 1
ATOM 752 C CA . GLU A 1 92 ? 2.394 -3.761 17.197 1.00 92.56 92 GLU A CA 1
ATOM 753 C C . GLU A 1 92 ? 2.969 -2.363 16.974 1.00 92.56 92 GLU A C 1
ATOM 755 O O . GLU A 1 92 ? 2.301 -1.470 16.447 1.00 92.56 92 GLU A O 1
ATOM 760 N N . GLY A 1 93 ? 4.191 -2.144 17.439 1.00 90.62 93 GLY A N 1
ATOM 761 C CA . GLY A 1 93 ? 4.849 -0.852 17.338 1.00 90.62 93 GLY A CA 1
ATOM 762 C C . GLY A 1 93 ? 6.357 -1.009 17.370 1.00 90.62 93 GLY A C 1
ATOM 763 O O . GLY A 1 93 ? 6.882 -2.037 17.797 1.00 90.62 93 GLY A O 1
ATOM 764 N N . GLY A 1 94 ? 7.055 0.026 16.921 1.00 91.12 94 GLY A N 1
ATOM 765 C CA . GLY A 1 94 ? 8.507 0.038 16.842 1.00 91.12 94 GLY A CA 1
ATOM 766 C C . GLY A 1 94 ? 8.996 1.059 15.825 1.00 91.12 94 GLY A C 1
ATOM 767 O O . GLY A 1 94 ? 8.234 1.900 15.352 1.00 91.12 94 GLY A O 1
ATOM 768 N N . GLU A 1 95 ? 10.277 0.963 15.482 1.00 91.69 95 GLU A N 1
ATOM 769 C CA . GLU A 1 95 ? 10.900 1.820 14.466 1.00 91.69 95 GLU A CA 1
ATOM 770 C C . GLU A 1 95 ? 10.464 1.465 13.041 1.00 91.69 95 GLU A C 1
ATOM 772 O O . GLU A 1 95 ? 10.581 2.297 12.146 1.00 91.69 95 GLU A O 1
ATOM 777 N N . SER A 1 96 ? 9.958 0.247 12.829 1.00 94.31 96 SER A N 1
ATOM 778 C CA . SER A 1 96 ? 9.430 -0.226 11.553 1.00 94.31 96 SER A CA 1
ATOM 779 C C . SER A 1 96 ? 8.142 -1.005 11.776 1.00 94.31 96 SER A C 1
ATOM 781 O O . SER A 1 96 ? 8.100 -1.874 12.645 1.00 94.31 96 SER A O 1
ATOM 783 N N . VAL A 1 97 ? 7.115 -0.711 10.983 1.00 95.06 97 VAL A N 1
ATOM 784 C CA . VAL A 1 97 ? 5.806 -1.376 11.041 1.00 95.06 97 VAL A CA 1
ATOM 785 C C . VAL A 1 97 ? 5.254 -1.595 9.639 1.00 95.06 97 VAL A C 1
ATOM 787 O O . VAL A 1 97 ? 5.535 -0.817 8.723 1.00 95.06 97 VAL A O 1
ATOM 790 N N . ASP A 1 98 ? 4.447 -2.637 9.478 1.00 94.88 98 ASP A N 1
ATOM 791 C CA . ASP A 1 98 ? 3.784 -2.942 8.217 1.00 94.88 98 ASP A CA 1
ATOM 792 C C . ASP A 1 98 ? 2.348 -2.404 8.236 1.00 94.88 98 ASP A C 1
ATOM 794 O O . ASP A 1 98 ? 1.586 -2.623 9.175 1.00 94.88 98 ASP A O 1
ATOM 798 N N . TYR A 1 99 ? 1.956 -1.689 7.184 1.00 94.25 99 TYR A N 1
ATOM 799 C CA . TYR A 1 99 ? 0.600 -1.186 6.997 1.00 94.25 99 TYR A CA 1
ATOM 800 C C . TYR A 1 99 ? 0.165 -1.404 5.549 1.00 94.25 99 TYR A C 1
ATOM 802 O O . TYR A 1 99 ? 0.737 -0.840 4.613 1.00 94.25 99 TYR A O 1
ATOM 810 N N . LEU A 1 100 ? -0.867 -2.232 5.364 1.00 92.50 100 LEU A N 1
ATOM 811 C CA . LEU A 1 100 ? -1.349 -2.684 4.057 1.00 92.50 100 LEU A CA 1
ATOM 812 C C . LEU A 1 100 ? -0.243 -3.372 3.241 1.00 92.50 100 LEU A C 1
ATOM 814 O O . LEU A 1 100 ? 0.161 -4.495 3.539 1.00 92.50 100 LEU A O 1
ATOM 818 N N . ASP A 1 101 ? 0.212 -2.726 2.173 1.00 91.19 101 ASP A N 1
ATOM 819 C CA . ASP A 1 101 ? 1.264 -3.192 1.284 1.00 91.19 101 ASP A CA 1
ATOM 820 C C . ASP A 1 101 ? 2.587 -2.436 1.445 1.00 91.19 101 ASP A C 1
ATOM 822 O O . ASP A 1 101 ? 3.462 -2.535 0.581 1.00 91.19 101 ASP A O 1
ATOM 826 N N . ILE A 1 102 ? 2.746 -1.698 2.542 1.00 95.25 102 ILE A N 1
ATOM 827 C CA . ILE A 1 102 ? 3.878 -0.807 2.778 1.00 95.25 102 ILE A CA 1
ATOM 828 C C . ILE A 1 102 ? 4.524 -1.148 4.119 1.00 95.25 102 ILE A C 1
ATOM 830 O O . ILE A 1 102 ? 3.836 -1.283 5.125 1.00 95.25 102 ILE A O 1
ATOM 834 N N . THR A 1 103 ? 5.848 -1.233 4.136 1.00 96.25 103 THR A N 1
ATOM 835 C CA . THR A 1 103 ? 6.649 -1.192 5.361 1.00 96.25 103 THR A CA 1
ATOM 836 C C . THR A 1 103 ? 7.094 0.249 5.577 1.00 96.25 103 THR A C 1
ATOM 838 O O . THR A 1 103 ? 7.671 0.872 4.680 1.00 96.25 103 THR A O 1
ATOM 841 N N . ILE A 1 104 ? 6.785 0.800 6.747 1.00 96.12 104 ILE A N 1
ATOM 842 C CA . ILE A 1 104 ? 7.067 2.185 7.120 1.00 96.12 104 ILE A CA 1
ATOM 843 C C . ILE A 1 104 ? 8.115 2.160 8.226 1.00 96.12 104 ILE A C 1
ATOM 845 O O . ILE A 1 104 ? 7.879 1.583 9.284 1.00 96.12 104 ILE A O 1
ATOM 849 N N . THR A 1 105 ? 9.255 2.801 7.987 1.00 95.75 105 THR A N 1
ATOM 850 C CA . THR A 1 105 ? 10.381 2.876 8.921 1.00 95.75 105 THR A CA 1
ATOM 851 C C . THR A 1 105 ? 10.688 4.332 9.260 1.00 95.75 105 THR A C 1
ATOM 853 O O . THR A 1 105 ? 10.633 5.208 8.394 1.00 95.75 105 THR A O 1
ATOM 856 N N . ILE A 1 106 ? 11.017 4.606 10.520 1.00 92.94 106 ILE A N 1
ATOM 857 C CA . ILE A 1 106 ? 11.447 5.932 10.971 1.00 92.94 106 ILE A CA 1
ATOM 858 C C . ILE A 1 106 ? 12.808 6.260 10.338 1.00 92.94 106 ILE A C 1
ATOM 860 O O . ILE A 1 106 ? 13.774 5.525 10.516 1.00 92.94 106 ILE A O 1
ATOM 864 N N . ASP A 1 107 ? 12.883 7.374 9.609 1.00 91.69 107 ASP A N 1
ATOM 865 C CA . ASP A 1 107 ? 14.091 7.862 8.931 1.00 91.69 107 ASP A CA 1
ATOM 866 C C . ASP A 1 107 ? 14.221 9.375 9.158 1.00 91.69 107 ASP A C 1
ATOM 868 O O . ASP A 1 107 ? 13.891 10.194 8.299 1.00 91.69 107 ASP A O 1
ATOM 872 N N . ILE A 1 108 ? 14.591 9.741 10.391 1.00 87.56 108 ILE A N 1
ATOM 873 C CA . ILE A 1 108 ? 14.489 11.104 10.938 1.00 87.56 108 ILE A CA 1
ATOM 874 C C . ILE A 1 108 ? 15.116 12.136 9.978 1.00 87.56 108 ILE A C 1
ATOM 876 O O . ILE A 1 108 ? 16.282 11.992 9.611 1.00 87.56 108 ILE A O 1
ATOM 880 N N . PRO A 1 109 ? 14.402 13.227 9.622 1.00 85.38 109 PRO A N 1
ATOM 881 C CA . PRO A 1 109 ? 13.112 13.685 10.164 1.00 85.38 109 PRO A CA 1
ATOM 882 C C . PRO A 1 109 ? 11.863 13.125 9.452 1.00 85.38 109 PRO A C 1
ATOM 884 O O . PRO A 1 109 ? 10.754 13.554 9.757 1.00 85.38 109 PRO A O 1
ATOM 887 N N . ASN A 1 110 ? 12.028 12.210 8.500 1.00 88.88 110 ASN A N 1
ATOM 888 C CA . ASN A 1 110 ? 10.977 11.689 7.630 1.00 88.88 110 ASN A CA 1
ATOM 889 C C . ASN A 1 110 ? 10.628 10.220 7.939 1.00 88.88 110 ASN A C 1
ATOM 891 O O . ASN A 1 110 ? 11.129 9.604 8.881 1.00 88.88 110 ASN A O 1
ATOM 895 N N . PHE A 1 111 ? 9.749 9.653 7.111 1.00 92.56 111 PHE A N 1
ATOM 896 C CA . PHE A 1 111 ? 9.521 8.215 7.040 1.00 92.56 111 PHE A CA 1
ATOM 897 C C . PHE A 1 111 ? 10.117 7.653 5.755 1.00 92.56 111 PHE A C 1
ATOM 899 O O . PHE A 1 111 ? 9.895 8.170 4.654 1.00 92.56 111 PHE A O 1
ATOM 906 N N . LYS A 1 112 ? 10.816 6.535 5.897 1.00 95.12 112 LYS A N 1
ATOM 907 C CA . LYS A 1 112 ? 11.190 5.671 4.790 1.00 95.12 112 LYS A CA 1
ATOM 908 C C . LYS A 1 112 ? 10.047 4.691 4.540 1.00 95.12 112 LYS A C 1
ATOM 910 O O . LYS A 1 112 ? 9.547 4.066 5.468 1.00 95.12 112 LYS A O 1
ATOM 915 N N . THR A 1 113 ? 9.642 4.547 3.283 1.00 96.31 113 THR A N 1
ATOM 916 C CA . THR A 1 113 ? 8.615 3.581 2.876 1.00 96.31 113 THR A CA 1
ATOM 917 C C . THR A 1 113 ? 9.174 2.603 1.855 1.00 96.31 113 THR A C 1
ATOM 919 O O . THR A 1 113 ? 9.920 2.994 0.955 1.00 96.31 113 THR A O 1
ATOM 922 N N . THR A 1 114 ? 8.857 1.322 2.022 1.00 96.44 114 THR A N 1
ATOM 923 C CA . THR A 1 114 ? 9.230 0.220 1.123 1.00 96.44 114 THR A CA 1
ATOM 924 C C . THR A 1 114 ? 8.054 -0.748 0.974 1.00 96.44 114 THR A C 1
ATOM 926 O O . THR A 1 114 ? 7.039 -0.626 1.654 1.00 96.44 114 THR A O 1
ATOM 929 N N . ILE A 1 115 ? 8.130 -1.677 0.022 1.00 94.75 115 ILE A N 1
ATOM 930 C CA . ILE A 1 115 ? 7.043 -2.629 -0.239 1.00 94.75 115 ILE A CA 1
ATOM 931 C C . ILE A 1 115 ? 7.035 -3.752 0.808 1.00 94.75 115 ILE A C 1
ATOM 933 O O . ILE A 1 115 ? 8.032 -4.453 0.989 1.00 94.75 115 ILE A O 1
ATOM 937 N N . TYR A 1 116 ? 5.880 -3.986 1.429 1.00 93.69 116 TYR A N 1
ATOM 938 C CA . TYR A 1 116 ? 5.688 -5.133 2.309 1.00 93.69 116 TYR A CA 1
ATOM 939 C C . TYR A 1 116 ? 5.350 -6.397 1.504 1.00 93.69 116 TYR A C 1
ATOM 941 O O . TYR A 1 116 ? 4.515 -6.383 0.591 1.00 93.69 116 TYR A O 1
ATOM 949 N N . ARG A 1 117 ? 5.974 -7.529 1.854 1.00 88.25 117 ARG A N 1
ATOM 950 C CA . ARG A 1 117 ? 5.623 -8.856 1.327 1.00 88.25 117 ARG A CA 1
ATOM 951 C C . ARG A 1 117 ? 5.490 -9.850 2.465 1.00 88.25 117 ARG A C 1
ATOM 953 O O . ARG A 1 117 ? 6.455 -10.118 3.173 1.00 88.25 117 ARG A O 1
ATOM 960 N N . LYS A 1 118 ? 4.318 -10.479 2.568 1.00 85.69 118 LYS A N 1
ATOM 961 C CA . LYS A 1 118 ? 4.118 -11.609 3.481 1.00 85.69 118 LYS A CA 1
ATOM 962 C C . LYS A 1 118 ? 5.121 -12.716 3.152 1.00 85.69 118 LYS A C 1
ATOM 964 O O . LYS A 1 118 ? 5.199 -13.141 2.003 1.00 85.69 118 LYS A O 1
ATOM 969 N N . LEU A 1 119 ? 5.821 -13.230 4.164 1.00 81.31 119 LEU A N 1
ATOM 970 C CA . LEU A 1 119 ? 6.847 -14.274 4.007 1.00 81.31 119 LEU A CA 1
ATOM 971 C C . LEU A 1 119 ? 6.330 -15.532 3.292 1.00 81.31 119 LEU A C 1
ATOM 973 O O . LEU A 1 119 ? 7.052 -16.155 2.522 1.00 81.31 119 LEU A O 1
ATOM 977 N N . ALA A 1 120 ? 5.064 -15.890 3.520 1.00 80.69 120 ALA A N 1
ATOM 978 C CA . ALA A 1 120 ? 4.425 -17.045 2.893 1.00 80.69 120 ALA A CA 1
ATOM 979 C C . ALA A 1 120 ? 3.840 -16.756 1.496 1.00 80.69 120 ALA A C 1
ATOM 981 O O . ALA A 1 120 ? 3.355 -17.675 0.834 1.00 80.69 120 ALA A O 1
ATOM 982 N N . ALA A 1 121 ? 3.832 -15.497 1.041 1.00 82.06 121 ALA A N 1
ATOM 983 C CA . ALA A 1 121 ? 3.275 -15.154 -0.259 1.00 82.06 121 ALA A CA 1
ATOM 984 C C . ALA A 1 121 ? 4.215 -15.622 -1.370 1.00 82.06 121 ALA A C 1
ATOM 986 O O . ALA A 1 121 ? 5.348 -15.156 -1.498 1.00 82.06 121 ALA A O 1
ATOM 987 N N . GLN A 1 122 ? 3.720 -16.523 -2.216 1.00 82.44 122 GLN A N 1
ATOM 988 C CA . GLN A 1 122 ? 4.424 -16.863 -3.442 1.00 82.44 122 GLN A CA 1
ATOM 989 C C . GLN A 1 122 ? 4.482 -15.629 -4.356 1.00 82.44 122 GLN A C 1
ATOM 991 O O . GLN A 1 122 ? 3.503 -14.879 -4.424 1.00 82.44 122 GLN A O 1
ATOM 996 N N . PRO A 1 123 ? 5.589 -15.423 -5.092 1.00 83.38 123 PRO A N 1
ATOM 997 C CA . PRO A 1 123 ? 5.730 -14.347 -6.068 1.00 83.38 123 PRO A CA 1
ATOM 998 C C . PRO A 1 123 ? 4.910 -14.681 -7.326 1.00 83.38 123 PRO A C 1
ATOM 1000 O O . PRO A 1 123 ? 5.441 -14.880 -8.417 1.00 83.38 123 PRO A O 1
ATOM 1003 N N . TYR A 1 124 ? 3.598 -14.817 -7.156 1.00 89.12 124 TYR A N 1
ATOM 1004 C CA . TYR A 1 124 ? 2.661 -15.188 -8.198 1.00 89.12 124 TYR A CA 1
ATOM 1005 C C . TYR A 1 124 ? 2.055 -13.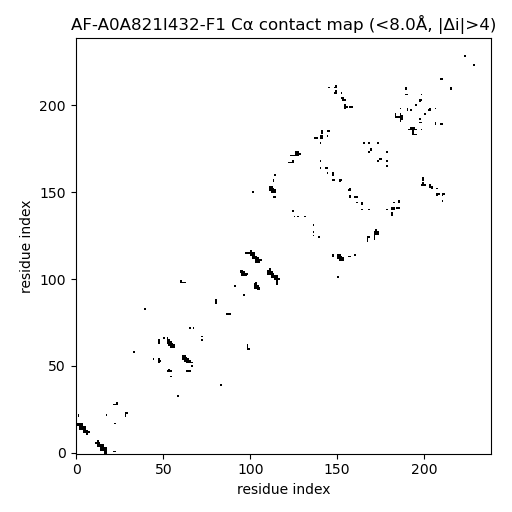934 -8.813 1.00 89.12 124 TYR A C 1
ATOM 1007 O O . TYR A 1 124 ? 1.460 -13.097 -8.134 1.00 89.12 124 TYR A O 1
ATOM 1015 N N . VAL A 1 125 ? 2.170 -13.843 -10.129 1.00 93.06 125 VAL A N 1
ATOM 1016 C CA . VAL A 1 125 ? 1.347 -12.960 -10.950 1.00 93.06 125 VAL A CA 1
ATOM 1017 C C . VAL A 1 125 ? 0.740 -13.790 -12.059 1.00 93.06 125 VAL A C 1
ATOM 1019 O O . VAL A 1 125 ? 1.157 -14.919 -12.299 1.00 93.06 125 VAL A O 1
ATOM 1022 N N . LEU A 1 126 ? -0.251 -13.232 -12.745 1.00 94.75 126 LEU A N 1
ATOM 1023 C CA . LEU A 1 126 ? -0.890 -13.923 -13.850 1.00 94.75 126 LEU A CA 1
ATOM 1024 C C . LEU A 1 126 ? 0.172 -14.428 -14.855 1.00 94.75 126 LEU A C 1
ATOM 1026 O O . LEU A 1 126 ? 0.885 -13.605 -15.429 1.00 94.75 126 LEU A O 1
ATOM 1030 N N . PRO A 1 127 ? 0.296 -15.750 -15.079 1.00 95.62 127 PRO A N 1
ATOM 1031 C CA . PRO A 1 127 ? 1.333 -16.284 -15.949 1.00 95.62 127 PRO A CA 1
ATOM 1032 C C . PRO A 1 127 ? 1.165 -15.820 -17.394 1.00 95.62 127 PRO A C 1
ATOM 1034 O O . PRO A 1 127 ? 0.041 -15.721 -17.902 1.00 95.62 127 PRO A O 1
ATOM 1037 N N . PHE A 1 128 ? 2.287 -15.613 -18.085 1.00 95.56 128 PHE A N 1
ATOM 1038 C CA . PHE A 1 128 ? 2.284 -15.110 -19.463 1.00 95.56 128 PHE A CA 1
ATOM 1039 C C . PHE A 1 128 ? 1.560 -16.038 -20.452 1.00 95.56 128 PHE A C 1
ATOM 1041 O O . PHE A 1 128 ? 0.993 -15.579 -21.438 1.00 95.56 128 PHE A O 1
ATOM 1048 N N . ASN A 1 129 ? 1.553 -17.346 -20.182 1.00 93.44 129 ASN A N 1
ATOM 1049 C CA . ASN A 1 129 ? 0.883 -18.357 -21.001 1.00 93.44 129 ASN A CA 1
ATOM 1050 C C . ASN A 1 129 ? -0.608 -18.541 -20.665 1.00 93.44 129 ASN A C 1
ATOM 1052 O O . ASN A 1 129 ? -1.226 -19.484 -21.156 1.00 93.44 129 ASN A O 1
ATOM 1056 N N . SER A 1 130 ? -1.182 -17.708 -19.797 1.00 94.00 130 SER A N 1
ATOM 1057 C CA . SER A 1 130 ? -2.613 -17.767 -19.502 1.00 94.00 130 SER A CA 1
ATOM 1058 C C . SER A 1 130 ? -3.445 -17.168 -20.643 1.00 94.00 130 SER A C 1
ATOM 1060 O O . SER A 1 130 ? -3.000 -16.273 -21.361 1.00 94.00 130 SER A O 1
ATOM 1062 N N . SER A 1 131 ? -4.683 -17.643 -20.800 1.00 93.88 131 SER A N 1
ATOM 1063 C CA . SER A 1 131 ? -5.600 -17.217 -21.868 1.00 93.88 131 SER A CA 1
ATOM 1064 C C . SER A 1 131 ? -6.287 -15.878 -21.557 1.00 93.88 131 SER A C 1
ATOM 1066 O O . SER A 1 131 ? -7.513 -15.788 -21.521 1.00 93.88 131 SER A O 1
ATOM 1068 N N . HIS A 1 132 ? -5.498 -14.833 -21.313 1.00 93.81 132 HIS A N 1
ATOM 1069 C CA . HIS A 1 132 ? -5.992 -13.478 -21.066 1.00 93.81 132 HIS A CA 1
ATOM 1070 C C . HIS A 1 132 ? -5.570 -12.520 -22.186 1.00 93.81 132 HIS A C 1
ATOM 1072 O O . HIS A 1 132 ? -4.548 -12.736 -22.842 1.00 93.81 132 HIS A O 1
ATOM 1078 N N . PRO A 1 133 ? -6.311 -11.418 -22.400 1.00 95.19 133 PRO A N 1
ATOM 1079 C CA . PRO A 1 133 ? -5.954 -10.428 -23.405 1.00 95.19 133 PRO A CA 1
ATOM 1080 C C . PRO A 1 133 ? -4.531 -9.877 -23.231 1.00 95.19 133 PRO A C 1
ATOM 1082 O O . PRO A 1 133 ? -4.092 -9.554 -22.125 1.00 95.19 133 PRO A O 1
ATOM 1085 N N . SER A 1 134 ? -3.832 -9.656 -24.346 1.00 91.50 134 SER A N 1
ATOM 1086 C CA . SER A 1 134 ? -2.434 -9.190 -24.355 1.00 91.50 134 SER A 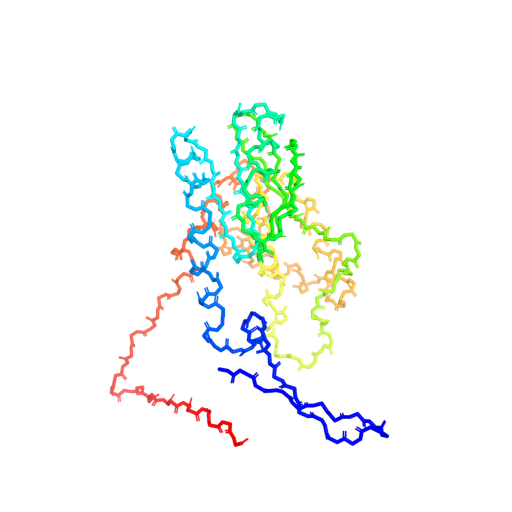CA 1
ATOM 1087 C C . SER A 1 134 ? -2.210 -7.852 -23.639 1.00 91.50 134 SER A C 1
ATOM 1089 O O . SER A 1 134 ? -1.114 -7.571 -23.155 1.00 91.50 134 SER A O 1
ATOM 1091 N N . HIS A 1 135 ? -3.232 -6.994 -23.554 1.00 93.62 135 HIS A N 1
ATOM 1092 C CA . HIS A 1 135 ? -3.141 -5.737 -22.813 1.00 93.62 135 HIS A CA 1
ATOM 1093 C C . HIS A 1 135 ? -3.002 -5.953 -21.297 1.00 93.62 135 HIS A C 1
ATOM 1095 O O . HIS A 1 135 ? -2.304 -5.172 -20.658 1.00 93.62 135 HIS A O 1
ATOM 1101 N N . ILE A 1 136 ? -3.570 -7.029 -20.736 1.00 95.06 136 ILE A N 1
ATOM 1102 C CA . ILE A 1 136 ? -3.395 -7.392 -19.322 1.00 95.06 136 ILE A CA 1
ATOM 1103 C C . ILE A 1 136 ? -1.937 -7.782 -19.070 1.00 95.06 136 ILE A C 1
ATOM 1105 O O . ILE A 1 136 ? -1.294 -7.226 -18.182 1.00 95.06 136 ILE A O 1
ATOM 1109 N N . MET A 1 137 ? -1.370 -8.633 -19.932 1.00 95.56 137 MET A N 1
ATOM 1110 C CA . MET A 1 137 ? 0.041 -9.036 -19.847 1.00 95.56 137 MET A CA 1
ATOM 1111 C C . MET A 1 137 ? 0.993 -7.845 -19.937 1.00 95.56 137 MET A C 1
ATOM 1113 O O . MET A 1 137 ? 1.968 -7.775 -19.197 1.00 95.56 137 MET A O 1
ATOM 1117 N N . ARG A 1 138 ? 0.701 -6.878 -20.816 1.00 94.88 138 ARG A N 1
ATOM 1118 C CA . ARG A 1 138 ? 1.487 -5.640 -20.951 1.00 94.88 138 ARG A CA 1
ATOM 1119 C C . ARG A 1 138 ? 1.372 -4.721 -19.738 1.00 94.88 138 ARG A C 1
ATOM 1121 O O . ARG A 1 138 ? 2.307 -3.977 -19.449 1.00 94.88 138 ARG A O 1
ATOM 1128 N N . ASN A 1 139 ? 0.230 -4.728 -19.058 1.00 95.25 139 ASN A N 1
ATOM 1129 C CA . ASN A 1 139 ? -0.015 -3.851 -17.921 1.00 95.25 139 ASN A CA 1
ATOM 1130 C C . ASN A 1 139 ? 0.613 -4.368 -16.630 1.00 95.25 139 ASN A C 1
ATOM 1132 O O . ASN A 1 139 ? 0.977 -3.545 -15.801 1.00 95.25 139 ASN A O 1
ATOM 1136 N N . ILE A 1 140 ? 0.791 -5.680 -16.466 1.00 96.62 140 ILE A N 1
ATOM 1137 C CA . ILE A 1 140 ? 1.328 -6.257 -15.225 1.00 96.62 140 ILE A CA 1
ATOM 1138 C C . ILE A 1 140 ? 2.727 -5.709 -14.876 1.00 96.62 140 ILE A C 1
ATOM 1140 O O . ILE A 1 140 ? 2.857 -5.131 -13.797 1.00 96.62 140 ILE A O 1
ATOM 1144 N N . PRO A 1 141 ? 3.753 -5.776 -15.755 1.00 96.75 141 PRO A N 1
ATOM 1145 C CA . PRO A 1 141 ? 5.067 -5.208 -15.438 1.00 96.75 141 PRO A CA 1
ATOM 1146 C C . PRO A 1 141 ? 5.019 -3.694 -15.204 1.00 96.75 141 PRO A C 1
ATOM 1148 O O . PRO A 1 141 ? 5.659 -3.187 -14.289 1.00 96.75 141 PRO A O 1
ATOM 1151 N N . TYR A 1 142 ? 4.230 -2.978 -16.011 1.00 95.19 142 TYR A N 1
ATOM 1152 C CA . TYR A 1 142 ? 4.102 -1.522 -15.933 1.00 95.19 142 TYR A CA 1
ATOM 1153 C C . TYR A 1 142 ? 3.473 -1.072 -14.611 1.00 95.19 142 TYR A C 1
ATOM 1155 O O . TYR A 1 142 ? 4.009 -0.206 -13.928 1.00 95.19 142 TYR A O 1
ATOM 1163 N N . ALA A 1 143 ? 2.337 -1.664 -14.240 1.00 94.75 143 ALA A N 1
ATOM 1164 C CA . ALA A 1 143 ? 1.614 -1.315 -13.025 1.00 94.75 143 ALA A CA 1
ATOM 1165 C C . ALA A 1 143 ? 2.409 -1.706 -11.775 1.00 94.75 143 ALA A C 1
ATOM 1167 O O . ALA A 1 143 ? 2.399 -0.965 -10.796 1.00 94.75 143 ALA A O 1
ATOM 1168 N N . ALA A 1 144 ? 3.130 -2.831 -11.822 1.00 95.56 144 ALA A N 1
ATOM 1169 C CA . ALA A 1 144 ? 4.019 -3.235 -10.743 1.00 95.56 144 ALA A CA 1
ATOM 1170 C C . ALA A 1 144 ? 5.180 -2.244 -10.562 1.00 95.56 144 ALA A C 1
ATOM 1172 O O . ALA A 1 144 ? 5.396 -1.783 -9.447 1.00 95.56 144 ALA A O 1
ATOM 1173 N N . ALA A 1 145 ? 5.869 -1.851 -11.639 1.00 95.94 145 ALA A N 1
ATOM 1174 C CA . ALA A 1 145 ? 6.937 -0.852 -11.571 1.00 95.94 145 ALA A CA 1
ATOM 1175 C C . ALA A 1 145 ? 6.431 0.504 -11.055 1.00 95.94 145 ALA A C 1
ATOM 1177 O O . ALA A 1 145 ? 7.021 1.072 -10.142 1.00 95.94 145 ALA A O 1
ATOM 1178 N N . LEU A 1 146 ? 5.285 0.971 -11.560 1.00 94.62 146 LEU A N 1
ATOM 1179 C CA . LEU A 1 146 ? 4.645 2.196 -11.081 1.00 94.62 146 LEU A CA 1
ATOM 1180 C C . LEU A 1 146 ? 4.308 2.129 -9.584 1.00 94.62 146 LEU A C 1
ATOM 1182 O O . LEU A 1 146 ? 4.539 3.090 -8.855 1.00 94.62 146 LEU A O 1
ATOM 1186 N N . ARG A 1 147 ? 3.766 1.000 -9.114 1.00 94.94 147 ARG A N 1
ATOM 1187 C CA . ARG A 1 147 ? 3.469 0.790 -7.691 1.00 94.94 147 ARG A CA 1
ATOM 1188 C C . ARG A 1 147 ? 4.737 0.852 -6.845 1.00 94.94 147 ARG A C 1
ATOM 1190 O O . ARG A 1 147 ? 4.731 1.535 -5.829 1.00 94.94 147 ARG A O 1
ATOM 1197 N N . LEU A 1 148 ? 5.814 0.195 -7.274 1.00 95.94 148 LEU A N 1
ATOM 1198 C CA . LEU A 1 148 ? 7.096 0.252 -6.571 1.00 95.94 148 LEU A CA 1
ATOM 1199 C C . LEU A 1 148 ? 7.626 1.684 -6.489 1.00 95.94 148 LEU A C 1
ATOM 1201 O O . LEU A 1 148 ? 8.044 2.109 -5.422 1.00 95.94 148 LEU A O 1
ATOM 1205 N N . THR A 1 149 ? 7.544 2.456 -7.574 1.00 95.50 149 THR A N 1
ATOM 1206 C CA . THR A 1 149 ? 7.976 3.861 -7.579 1.00 95.50 149 THR A CA 1
ATOM 1207 C C . THR A 1 149 ? 7.173 4.743 -6.631 1.00 95.50 149 THR A C 1
ATOM 1209 O O . THR A 1 149 ? 7.746 5.625 -6.006 1.00 95.50 149 THR A O 1
ATOM 1212 N N . ARG A 1 150 ? 5.868 4.498 -6.486 1.00 94.88 150 ARG A N 1
ATOM 1213 C CA . ARG A 1 150 ? 5.027 5.231 -5.528 1.00 94.88 150 ARG A CA 1
ATOM 1214 C C . ARG A 1 150 ? 5.363 4.897 -4.082 1.00 94.88 150 ARG A C 1
ATOM 1216 O O . ARG A 1 150 ? 5.297 5.771 -3.225 1.00 94.88 150 ARG A O 1
ATOM 1223 N N . ILE A 1 151 ? 5.674 3.631 -3.819 1.00 95.88 151 ILE A N 1
ATOM 1224 C CA . ILE A 1 151 ? 5.882 3.126 -2.465 1.00 95.88 151 ILE A CA 1
ATOM 1225 C C . ILE A 1 151 ? 7.306 3.404 -1.994 1.00 95.88 151 ILE A C 1
ATOM 1227 O O . ILE A 1 151 ? 7.467 3.980 -0.934 1.00 95.88 151 ILE A O 1
ATOM 1231 N N . CYS A 1 152 ? 8.336 3.048 -2.756 1.00 96.31 152 CYS A N 1
ATOM 1232 C CA . CYS A 1 152 ? 9.724 3.208 -2.325 1.00 96.31 152 CYS A CA 1
ATOM 1233 C C . CYS A 1 152 ? 10.092 4.692 -2.179 1.00 96.31 152 CYS A C 1
ATOM 1235 O O . CYS A 1 152 ? 9.994 5.429 -3.155 1.00 96.31 152 CYS A O 1
ATOM 1237 N N . SER A 1 153 ? 10.517 5.122 -0.985 1.00 94.81 153 SER A N 1
ATOM 1238 C CA . SER A 1 153 ? 11.004 6.496 -0.756 1.00 94.81 153 SER A CA 1
ATOM 1239 C C . SER A 1 153 ? 12.415 6.724 -1.295 1.00 94.81 153 SER A C 1
ATOM 1241 O O . SER A 1 153 ? 12.725 7.829 -1.717 1.00 94.81 153 SER A O 1
ATOM 1243 N N . HIS A 1 154 ? 13.278 5.702 -1.250 1.00 94.19 154 HIS A N 1
ATOM 1244 C CA . HIS A 1 154 ? 14.671 5.815 -1.682 1.00 94.19 154 HIS A CA 1
ATOM 1245 C C . HIS A 1 154 ? 14.917 5.043 -2.977 1.00 94.19 154 HIS A C 1
ATOM 1247 O O . HIS A 1 154 ? 14.412 3.935 -3.191 1.00 94.19 154 HIS A O 1
ATOM 1253 N N . SER A 1 155 ? 15.780 5.601 -3.826 1.00 94.94 155 SER A N 1
ATOM 1254 C CA . SER A 1 155 ? 16.125 5.017 -5.126 1.00 94.94 155 SER A CA 1
ATOM 1255 C C . SER A 1 155 ? 16.867 3.682 -5.020 1.00 94.94 155 SER A C 1
ATOM 1257 O O . SER A 1 155 ? 16.753 2.843 -5.918 1.00 94.94 155 SER A O 1
ATOM 1259 N N . THR A 1 156 ? 17.607 3.463 -3.930 1.00 94.25 156 THR A N 1
ATOM 1260 C CA . THR A 1 156 ? 18.300 2.200 -3.644 1.00 94.25 156 THR A CA 1
ATOM 1261 C C . THR A 1 156 ? 17.308 1.069 -3.420 1.00 94.25 156 THR A C 1
ATOM 1263 O O . THR A 1 156 ? 17.422 0.035 -4.073 1.00 94.25 156 THR A O 1
ATOM 1266 N N . ASP A 1 157 ? 16.287 1.299 -2.590 1.00 94.69 157 ASP A N 1
ATOM 1267 C CA . ASP A 1 157 ? 15.250 0.300 -2.332 1.00 94.69 157 ASP A CA 1
ATOM 1268 C C . ASP A 1 157 ? 14.441 0.046 -3.607 1.00 94.69 157 ASP A C 1
ATOM 1270 O O . ASP A 1 157 ? 14.200 -1.101 -3.969 1.00 94.69 157 ASP A O 1
ATOM 1274 N N . LEU A 1 158 ? 14.087 1.101 -4.357 1.00 96.12 158 LEU A N 1
ATOM 1275 C CA . LEU A 1 158 ? 13.386 0.942 -5.634 1.00 96.12 158 LEU A CA 1
ATOM 1276 C C . LEU A 1 158 ? 14.171 0.052 -6.610 1.00 96.12 158 LEU A C 1
ATOM 1278 O O . LEU A 1 158 ? 13.571 -0.760 -7.314 1.00 96.12 158 LEU A O 1
ATOM 1282 N N . ARG A 1 159 ? 15.500 0.191 -6.671 1.00 95.75 159 ARG A N 1
ATOM 1283 C CA . ARG A 1 159 ? 16.346 -0.637 -7.540 1.00 95.75 159 ARG A CA 1
ATOM 1284 C C . ARG A 1 159 ? 16.261 -2.111 -7.156 1.00 95.75 159 ARG A C 1
ATOM 1286 O O . ARG A 1 159 ? 15.950 -2.931 -8.016 1.00 95.75 159 ARG A O 1
ATOM 1293 N N . GLU A 1 160 ? 16.466 -2.429 -5.880 1.00 95.38 160 GLU A N 1
ATOM 1294 C CA . GLU A 1 160 ? 16.358 -3.805 -5.383 1.00 95.38 160 GLU A CA 1
ATOM 1295 C C . GLU A 1 160 ? 14.967 -4.392 -5.646 1.00 95.38 160 GLU A C 1
ATOM 1297 O O . GLU A 1 160 ? 14.815 -5.558 -6.017 1.00 95.38 160 GLU A O 1
ATOM 1302 N N . GLU A 1 161 ? 13.932 -3.572 -5.492 1.00 95.62 161 GLU A N 1
ATOM 1303 C CA . GLU A 1 161 ? 12.556 -3.987 -5.708 1.00 95.62 161 GLU A CA 1
ATOM 1304 C C . GLU A 1 161 ? 12.206 -4.212 -7.182 1.00 95.62 161 GLU A C 1
ATOM 1306 O O . GLU A 1 161 ? 11.452 -5.135 -7.509 1.00 95.62 161 GLU A O 1
ATOM 1311 N N . LEU A 1 162 ? 12.795 -3.438 -8.094 1.00 95.69 162 LEU A N 1
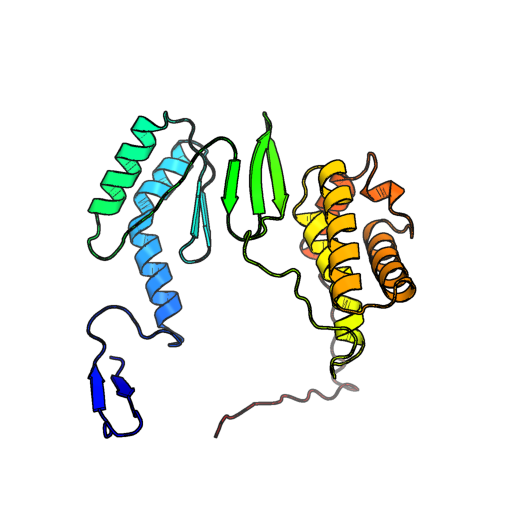ATOM 1312 C CA . LEU A 1 162 ? 12.690 -3.674 -9.533 1.00 95.69 162 LEU A CA 1
ATOM 1313 C C . LEU A 1 162 ? 13.418 -4.957 -9.957 1.00 95.69 162 LEU A C 1
ATOM 1315 O O . LEU A 1 162 ? 12.911 -5.684 -10.818 1.00 95.69 162 LEU A O 1
ATOM 1319 N N . ASP A 1 163 ? 14.548 -5.283 -9.330 1.00 95.12 163 ASP A N 1
ATOM 1320 C CA . ASP A 1 163 ? 15.255 -6.544 -9.573 1.00 95.12 163 ASP A CA 1
ATOM 1321 C C . ASP A 1 163 ? 14.417 -7.743 -9.101 1.00 95.12 163 ASP A C 1
ATOM 1323 O O . ASP A 1 163 ? 14.213 -8.704 -9.853 1.00 95.12 163 ASP A O 1
ATOM 1327 N N . LYS A 1 164 ? 13.817 -7.656 -7.904 1.00 94.88 164 LYS A N 1
ATOM 1328 C CA . LYS A 1 164 ? 12.859 -8.660 -7.402 1.00 94.88 164 LYS A CA 1
ATOM 1329 C C . LYS A 1 164 ? 11.642 -8.795 -8.324 1.00 94.88 164 LYS A C 1
ATOM 1331 O O . LYS A 1 164 ? 11.217 -9.914 -8.619 1.00 94.88 164 LYS A O 1
ATOM 1336 N N . LEU A 1 165 ? 11.100 -7.681 -8.829 1.00 95.56 165 LEU A N 1
ATOM 1337 C CA . LEU A 1 165 ? 10.010 -7.674 -9.814 1.00 95.56 165 LEU A CA 1
ATOM 1338 C C . LEU A 1 165 ? 10.411 -8.408 -11.100 1.00 95.56 165 LEU A C 1
ATOM 1340 O O . LEU A 1 165 ? 9.638 -9.223 -11.609 1.00 95.56 165 LEU A O 1
ATOM 1344 N N . ARG A 1 166 ? 11.618 -8.163 -11.620 1.00 96.00 166 ARG A N 1
ATOM 1345 C CA . ARG A 1 166 ? 12.125 -8.854 -12.812 1.00 96.00 166 ARG A CA 1
ATOM 1346 C C . ARG A 1 166 ? 12.181 -10.364 -12.588 1.00 96.00 166 ARG A C 1
ATOM 1348 O O . ARG A 1 166 ? 11.679 -11.113 -13.424 1.00 96.00 166 ARG A O 1
ATOM 1355 N N . ILE A 1 167 ? 12.736 -10.806 -11.459 1.00 95.44 167 ILE A N 1
ATOM 1356 C CA . ILE A 1 167 ? 12.815 -12.230 -11.096 1.00 95.44 167 ILE A CA 1
ATOM 1357 C C . ILE A 1 167 ? 11.411 -12.840 -11.012 1.00 95.44 167 ILE A C 1
ATOM 1359 O O . ILE A 1 167 ? 11.151 -13.871 -11.631 1.00 95.44 167 ILE A O 1
ATOM 1363 N N . MET A 1 168 ? 10.481 -12.175 -10.322 1.00 95.38 168 MET A N 1
ATOM 1364 C CA . MET A 1 168 ? 9.087 -12.613 -10.227 1.00 95.38 168 MET A CA 1
ATOM 1365 C C . MET A 1 168 ? 8.447 -12.786 -11.614 1.00 95.38 168 MET A C 1
ATOM 1367 O O . MET A 1 168 ? 7.810 -13.803 -11.876 1.00 95.38 168 MET A O 1
ATOM 1371 N N . LEU A 1 169 ? 8.620 -11.831 -12.531 1.00 97.00 169 LEU A N 1
ATOM 1372 C CA . LEU A 1 169 ? 8.059 -11.925 -13.885 1.00 97.00 169 LEU A CA 1
ATOM 1373 C C . LEU A 1 169 ? 8.653 -13.101 -14.677 1.00 97.00 169 LEU A C 1
ATOM 1375 O O . LEU A 1 169 ? 7.915 -13.819 -15.355 1.00 97.00 169 LEU A O 1
ATOM 1379 N N . LEU A 1 170 ? 9.961 -13.339 -14.556 1.00 96.69 170 LEU A N 1
ATOM 1380 C CA . LEU A 1 170 ? 10.629 -14.479 -15.193 1.00 96.69 170 LEU A CA 1
ATOM 1381 C C . LEU A 1 170 ? 10.089 -15.818 -14.668 1.00 96.69 170 LEU A C 1
ATOM 1383 O O . LEU A 1 170 ? 9.782 -16.703 -15.468 1.00 96.69 170 LEU A O 1
ATOM 1387 N N . LEU A 1 171 ? 9.885 -15.943 -13.351 1.00 95.69 171 LEU A N 1
ATOM 1388 C CA . LEU A 1 171 ? 9.269 -17.130 -12.737 1.00 95.69 171 LEU A CA 1
ATOM 1389 C C . LEU A 1 171 ? 7.839 -17.376 -13.249 1.00 95.69 171 LEU A C 1
ATOM 1391 O O . LEU A 1 171 ? 7.419 -18.522 -13.396 1.00 95.69 171 LEU A O 1
ATOM 1395 N N . ASN A 1 172 ? 7.117 -16.312 -13.611 1.00 96.31 172 ASN A N 1
ATOM 1396 C CA . ASN A 1 172 ? 5.776 -16.374 -14.202 1.00 96.31 172 ASN A CA 1
ATOM 1397 C C . ASN A 1 172 ? 5.788 -16.438 -15.747 1.00 96.31 172 ASN A C 1
ATOM 1399 O O . ASN A 1 172 ? 4.786 -16.137 -16.403 1.00 96.31 172 ASN A O 1
ATOM 1403 N N . LYS A 1 173 ? 6.910 -16.884 -16.334 1.00 96.62 173 LYS A N 1
ATOM 1404 C CA . LYS A 1 173 ? 7.094 -17.186 -17.767 1.00 96.62 173 LYS A CA 1
ATOM 1405 C C . LYS A 1 173 ? 7.018 -15.979 -18.707 1.00 96.62 173 LYS A C 1
ATOM 1407 O O . LYS A 1 173 ? 6.800 -16.154 -19.907 1.00 96.62 173 LYS A O 1
ATOM 1412 N N . TYR A 1 174 ? 7.212 -14.761 -18.205 1.00 97.50 174 TYR A N 1
ATOM 1413 C CA . TYR A 1 174 ? 7.291 -13.589 -19.074 1.00 97.50 174 TYR A CA 1
ATOM 1414 C C . TYR A 1 174 ? 8.596 -13.599 -19.888 1.00 97.50 174 TYR A C 1
ATOM 1416 O O . TYR A 1 174 ? 9.673 -13.751 -19.307 1.00 97.50 174 TYR A O 1
ATOM 1424 N N . PRO A 1 175 ? 8.549 -13.389 -21.219 1.00 97.06 175 PRO A N 1
ATOM 1425 C CA . PRO A 1 175 ? 9.759 -13.308 -22.030 1.00 97.06 175 PRO A CA 1
ATOM 1426 C C . PRO A 1 175 ? 10.650 -12.126 -21.600 1.00 97.06 175 PRO A C 1
ATOM 1428 O O . PRO A 1 175 ? 10.134 -11.012 -21.477 1.00 97.06 175 PRO A O 1
ATOM 1431 N N . PRO A 1 176 ? 11.981 -12.291 -21.461 1.00 97.19 176 PRO A N 1
ATOM 1432 C CA . PRO A 1 176 ? 12.875 -11.218 -21.007 1.00 97.19 176 PRO A CA 1
ATOM 1433 C C . PRO A 1 176 ? 12.747 -9.922 -21.819 1.00 97.19 176 PRO A C 1
ATOM 1435 O O . PRO A 1 176 ? 12.527 -8.852 -21.258 1.00 97.19 176 PRO A O 1
ATOM 1438 N N . LYS A 1 177 ? 12.747 -10.032 -23.156 1.00 96.69 177 LYS A N 1
ATOM 1439 C CA . LYS A 1 177 ? 12.566 -8.882 -24.059 1.00 96.69 177 LYS A CA 1
ATOM 1440 C C . LYS A 1 177 ? 11.231 -8.167 -23.840 1.00 96.69 177 LYS A C 1
ATOM 1442 O O . LYS A 1 177 ? 11.155 -6.952 -23.988 1.00 96.69 177 LYS A O 1
ATOM 1447 N N . PHE A 1 178 ? 10.176 -8.911 -23.511 1.00 96.12 178 PHE A N 1
ATOM 1448 C CA . PHE A 1 178 ? 8.864 -8.332 -23.238 1.00 96.12 178 PHE A CA 1
ATOM 1449 C C . PHE A 1 178 ? 8.884 -7.533 -21.934 1.00 96.12 178 PHE A C 1
ATOM 1451 O O . PHE A 1 178 ? 8.352 -6.423 -21.903 1.00 96.12 178 PHE A O 1
ATOM 1458 N N . ILE A 1 179 ? 9.533 -8.063 -20.890 1.00 96.69 179 ILE A N 1
ATOM 1459 C CA . ILE A 1 179 ? 9.727 -7.360 -19.616 1.00 96.69 179 ILE A CA 1
ATOM 1460 C C . ILE A 1 179 ? 10.472 -6.044 -19.862 1.00 96.69 179 ILE A C 1
ATOM 1462 O O . ILE A 1 179 ? 9.955 -4.986 -19.510 1.00 96.69 179 ILE A O 1
ATOM 1466 N N . ASP A 1 180 ? 11.619 -6.097 -20.546 1.00 95.06 180 ASP A N 1
ATOM 1467 C CA . ASP A 1 180 ? 12.438 -4.916 -20.852 1.00 95.06 180 ASP A CA 1
ATOM 1468 C C . ASP A 1 180 ? 11.638 -3.848 -21.604 1.00 95.06 180 ASP A C 1
ATOM 1470 O O . ASP A 1 180 ? 11.689 -2.667 -21.269 1.00 95.06 180 ASP A O 1
ATOM 1474 N N . GLN A 1 181 ? 10.829 -4.260 -22.583 1.00 95.44 181 GLN A N 1
ATOM 1475 C CA . GLN A 1 181 ? 9.964 -3.351 -23.333 1.00 95.44 181 GLN A CA 1
ATOM 1476 C C . GLN A 1 181 ? 8.906 -2.674 -22.455 1.00 95.44 181 GLN A C 1
ATOM 1478 O O . GLN A 1 181 ? 8.656 -1.480 -22.623 1.00 95.44 181 GLN A O 1
ATOM 1483 N N . GLN A 1 182 ? 8.260 -3.410 -21.542 1.00 95.88 182 GLN A N 1
ATOM 1484 C CA . GLN A 1 182 ? 7.223 -2.829 -20.682 1.00 95.88 182 GLN A CA 1
ATOM 1485 C C . GLN A 1 182 ? 7.817 -1.905 -19.614 1.00 95.88 182 GLN A C 1
ATOM 1487 O O . GLN A 1 182 ? 7.231 -0.863 -19.326 1.00 95.88 182 GLN A O 1
ATOM 1492 N N . ILE A 1 183 ? 8.986 -2.249 -19.069 1.00 94.81 183 ILE A N 1
ATOM 1493 C CA . ILE A 1 183 ? 9.704 -1.410 -18.104 1.00 94.81 183 ILE A CA 1
ATOM 1494 C C . ILE A 1 183 ? 10.257 -0.147 -18.783 1.00 94.81 183 ILE A C 1
ATOM 1496 O O . ILE A 1 183 ? 10.082 0.950 -18.263 1.00 94.81 183 ILE A O 1
ATOM 1500 N N . ALA A 1 184 ? 10.811 -0.256 -19.994 1.00 94.31 184 ALA A N 1
ATOM 1501 C CA . ALA A 1 184 ? 11.240 0.910 -20.770 1.00 94.31 184 ALA A CA 1
ATOM 1502 C C . ALA A 1 184 ? 10.064 1.817 -21.169 1.00 94.31 184 ALA A C 1
ATOM 1504 O O . ALA A 1 184 ? 10.226 3.036 -21.237 1.00 94.31 184 ALA A O 1
ATOM 1505 N N . ARG A 1 185 ? 8.875 1.244 -21.425 1.00 94.81 185 ARG A N 1
ATOM 1506 C CA . ARG A 1 185 ? 7.641 2.026 -21.612 1.00 94.81 185 ARG A CA 1
ATOM 1507 C C . ARG A 1 185 ? 7.304 2.808 -20.347 1.00 94.81 185 ARG A C 1
ATOM 1509 O O . ARG A 1 185 ? 7.048 3.998 -20.444 1.00 94.81 185 ARG A O 1
ATOM 1516 N N . PHE A 1 186 ? 7.342 2.155 -19.187 1.00 94.75 186 PHE A N 1
ATOM 1517 C CA . PHE A 1 186 ? 7.119 2.810 -17.900 1.00 94.75 186 PHE A CA 1
ATOM 1518 C C . PHE A 1 186 ? 8.078 3.985 -17.669 1.00 94.75 186 PHE A C 1
ATOM 1520 O O . PHE A 1 186 ? 7.610 5.084 -17.386 1.00 94.75 186 PHE A O 1
ATOM 1527 N N . TYR A 1 187 ? 9.388 3.790 -17.860 1.00 94.25 187 TYR A N 1
ATOM 1528 C CA . TYR A 1 187 ? 10.348 4.889 -17.729 1.00 94.25 187 TYR A CA 1
ATOM 1529 C C . TYR A 1 187 ? 10.030 6.024 -18.695 1.00 94.25 187 TYR A C 1
ATOM 1531 O O . TYR A 1 187 ? 9.924 7.166 -18.266 1.00 94.25 187 TYR A O 1
ATOM 1539 N N . LYS A 1 188 ? 9.764 5.709 -19.967 1.00 93.44 188 LYS A N 1
ATOM 1540 C CA . LYS A 1 188 ? 9.455 6.728 -20.971 1.00 93.44 188 LYS A CA 1
ATOM 1541 C C . LYS A 1 188 ? 8.218 7.545 -20.599 1.00 93.44 188 LYS A C 1
ATOM 1543 O O . LYS A 1 188 ? 8.222 8.756 -20.790 1.00 93.44 188 LYS A O 1
ATOM 1548 N N . ASP A 1 189 ? 7.177 6.894 -20.091 1.00 91.69 189 ASP A N 1
ATOM 1549 C CA . ASP A 1 189 ? 5.924 7.556 -19.727 1.00 91.69 189 ASP A CA 1
ATOM 1550 C C . ASP A 1 189 ? 6.081 8.438 -18.471 1.00 91.69 189 ASP A C 1
ATOM 1552 O O . ASP A 1 189 ? 5.391 9.449 -18.349 1.00 91.69 189 ASP A O 1
ATOM 1556 N N . LEU A 1 190 ? 6.995 8.089 -17.555 1.00 91.62 190 LEU A N 1
ATOM 1557 C CA . LEU A 1 190 ? 7.228 8.835 -16.313 1.00 91.62 190 LEU A CA 1
ATOM 1558 C C . LEU A 1 190 ? 8.299 9.931 -16.445 1.00 91.62 190 LEU A C 1
ATOM 1560 O O . LEU A 1 190 ? 8.099 11.043 -15.965 1.00 91.62 190 LEU A O 1
ATOM 1564 N N . THR A 1 191 ? 9.438 9.620 -17.067 1.00 91.69 191 THR A N 1
ATOM 1565 C CA . THR A 1 191 ? 10.621 10.496 -17.131 1.00 91.69 191 THR A CA 1
ATOM 1566 C C . THR A 1 191 ? 10.844 11.122 -18.506 1.00 91.69 191 THR A C 1
ATOM 1568 O O . THR A 1 191 ? 11.651 12.033 -18.645 1.00 91.69 191 THR A O 1
ATOM 1571 N N . GLY A 1 192 ? 10.160 10.634 -19.546 1.00 89.38 192 GLY A N 1
ATOM 1572 C CA . GLY A 1 192 ? 10.456 10.962 -20.944 1.00 89.38 192 GLY A CA 1
ATOM 1573 C C . GLY A 1 192 ? 11.619 10.153 -21.535 1.00 89.38 192 GLY A C 1
ATOM 1574 O O . GLY A 1 192 ? 11.765 10.086 -22.759 1.00 89.38 192 GLY A O 1
ATOM 1575 N N . GLU A 1 193 ? 12.404 9.469 -20.701 1.00 89.12 193 GLU A N 1
ATOM 1576 C CA . GLU A 1 193 ? 13.564 8.676 -21.101 1.00 89.12 193 GLU A CA 1
ATOM 1577 C C . GLU A 1 193 ? 13.273 7.176 -21.032 1.00 89.12 193 GLU A C 1
ATOM 1579 O O . GLU A 1 193 ? 12.563 6.692 -20.161 1.00 89.12 193 GLU A O 1
ATOM 1584 N N . LYS A 1 194 ? 13.870 6.382 -21.926 1.00 80.38 194 LYS A N 1
ATOM 1585 C CA . LYS A 1 194 ? 13.737 4.912 -21.869 1.00 80.38 194 LYS A CA 1
ATOM 1586 C C . LYS A 1 194 ? 14.619 4.258 -20.798 1.00 80.38 194 LYS A C 1
ATOM 1588 O O . LYS A 1 194 ? 14.487 3.057 -20.573 1.00 80.38 194 LYS A O 1
ATOM 1593 N N . ALA A 1 195 ? 15.549 5.007 -20.212 1.00 85.06 195 ALA A N 1
ATOM 1594 C CA . ALA A 1 195 ? 16.535 4.503 -19.267 1.00 85.06 195 ALA A CA 1
ATOM 1595 C C . ALA A 1 195 ? 16.103 4.759 -17.819 1.00 85.06 195 ALA A C 1
ATOM 1597 O O . ALA A 1 195 ? 15.393 5.714 -17.518 1.00 85.06 195 ALA A O 1
ATOM 1598 N N . SER A 1 196 ? 16.592 3.923 -16.907 1.00 87.25 196 SER A N 1
ATOM 1599 C CA . SER A 1 196 ? 16.307 4.033 -15.476 1.00 87.25 196 SER A CA 1
ATOM 1600 C C . SER A 1 196 ? 17.094 5.143 -14.772 1.00 87.25 196 SER A C 1
ATOM 1602 O O . SER A 1 196 ? 16.845 5.397 -13.599 1.00 87.25 196 SER A O 1
ATOM 1604 N N . ASN A 1 197 ? 18.063 5.774 -15.444 1.00 88.00 197 ASN A N 1
ATOM 1605 C CA . ASN A 1 197 ? 19.042 6.677 -14.828 1.00 88.00 197 ASN A CA 1
ATOM 1606 C C . ASN A 1 197 ? 18.390 7.869 -14.123 1.00 88.00 197 ASN A C 1
ATOM 1608 O O . ASN A 1 197 ? 18.802 8.216 -13.020 1.00 88.00 197 ASN A O 1
ATOM 1612 N N . ALA A 1 198 ? 17.365 8.457 -14.739 1.00 84.81 198 ALA A N 1
ATOM 1613 C CA . ALA A 1 198 ? 16.636 9.583 -14.173 1.00 84.81 198 ALA A CA 1
ATOM 1614 C C . ALA A 1 198 ? 15.887 9.171 -12.886 1.00 84.81 198 ALA A C 1
ATOM 1616 O O . ALA A 1 198 ? 16.049 9.791 -11.838 1.00 84.81 198 ALA A O 1
ATOM 1617 N N . LEU A 1 199 ? 15.150 8.053 -12.930 1.00 89.56 199 LEU A N 1
ATOM 1618 C CA . LEU A 1 199 ? 14.333 7.574 -11.808 1.00 89.56 199 LEU A CA 1
ATOM 1619 C C . LEU A 1 199 ? 15.145 6.950 -10.660 1.00 89.56 199 LEU A C 1
ATOM 1621 O O . LEU A 1 199 ? 14.783 7.103 -9.496 1.00 89.56 199 LEU A O 1
ATOM 1625 N N . LEU A 1 200 ? 16.211 6.213 -10.976 1.00 90.75 200 LEU A N 1
ATOM 1626 C CA . LEU A 1 200 ? 1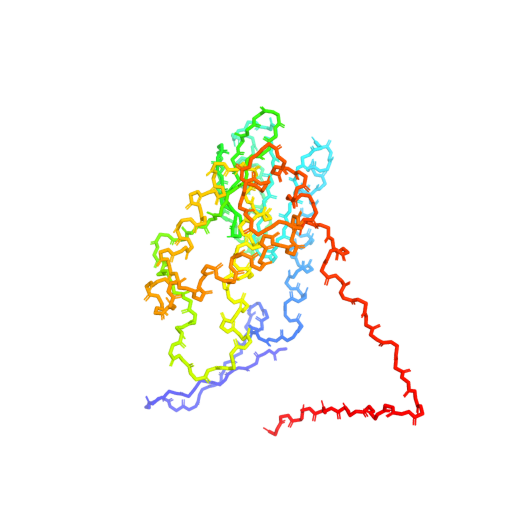7.080 5.547 -9.996 1.00 90.75 200 LEU A CA 1
ATOM 1627 C C . LEU A 1 200 ? 18.304 6.396 -9.618 1.00 90.75 200 LEU A C 1
ATOM 1629 O O . LEU A 1 200 ? 19.241 5.881 -9.004 1.00 90.75 200 LEU A O 1
ATOM 1633 N N . GLY A 1 201 ? 18.326 7.656 -10.051 1.00 89.25 201 GLY A N 1
ATOM 1634 C CA . GLY A 1 201 ? 19.396 8.615 -9.811 1.00 89.25 201 GLY A CA 1
ATOM 1635 C C . GLY A 1 201 ? 18.984 9.702 -8.821 1.00 89.25 201 GLY A C 1
ATOM 1636 O O . GLY A 1 201 ? 18.206 9.467 -7.900 1.00 89.25 201 GLY A O 1
ATOM 1637 N N . LYS A 1 202 ? 19.520 10.911 -9.019 1.00 88.81 202 LYS A N 1
ATOM 1638 C CA . LYS A 1 202 ? 19.283 12.065 -8.134 1.00 88.81 202 LYS A CA 1
ATOM 1639 C C . LYS A 1 202 ? 17.882 12.671 -8.266 1.00 88.81 202 LYS A C 1
ATOM 1641 O O . LYS A 1 202 ? 17.463 13.399 -7.382 1.00 88.81 202 LYS A O 1
ATOM 1646 N N . GLU A 1 203 ? 17.172 12.390 -9.356 1.00 91.56 203 GLU A N 1
ATOM 1647 C CA . GLU A 1 203 ? 15.823 12.915 -9.610 1.00 91.56 203 GLU A CA 1
ATOM 1648 C C . GLU A 1 203 ? 14.709 11.969 -9.123 1.00 91.56 203 GLU A C 1
ATOM 1650 O O . GLU A 1 203 ? 13.552 12.127 -9.512 1.00 91.56 203 GLU A O 1
ATOM 1655 N N . HIS A 1 204 ? 15.036 10.978 -8.288 1.00 93.69 204 HIS A N 1
ATOM 1656 C CA . HIS A 1 204 ? 14.074 9.994 -7.792 1.00 93.69 204 HIS A CA 1
ATOM 1657 C C . HIS A 1 204 ? 12.830 10.643 -7.170 1.00 93.69 204 HIS A C 1
ATOM 1659 O O . HIS A 1 204 ? 11.716 10.349 -7.605 1.00 93.69 204 HIS A O 1
ATOM 1665 N N . ASP A 1 2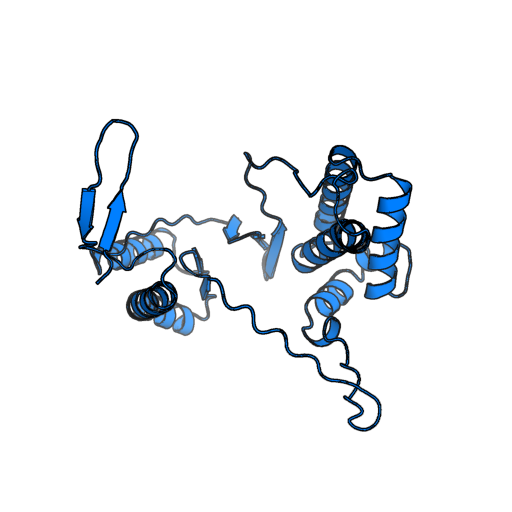05 ? 13.028 11.568 -6.227 1.00 92.31 205 ASP A N 1
ATOM 1666 C CA . ASP A 1 205 ? 11.941 12.216 -5.484 1.00 92.31 205 ASP A CA 1
ATOM 1667 C C . ASP A 1 205 ? 10.988 12.965 -6.417 1.00 92.31 205 ASP A C 1
ATOM 1669 O O . ASP A 1 205 ? 9.775 12.790 -6.344 1.00 92.31 205 ASP A O 1
ATOM 1673 N N . LYS A 1 206 ? 11.539 13.695 -7.392 1.00 94.00 206 LYS A N 1
ATOM 1674 C CA . LYS A 1 206 ? 10.774 14.406 -8.425 1.00 94.00 206 LYS A CA 1
ATOM 1675 C C . LYS A 1 206 ? 9.853 13.462 -9.204 1.00 94.00 206 LYS A C 1
ATOM 1677 O O . LYS A 1 206 ? 8.672 13.750 -9.380 1.00 94.00 206 LYS A O 1
ATOM 1682 N N . TYR A 1 207 ? 10.367 12.333 -9.695 1.00 93.75 207 TYR A N 1
ATOM 1683 C CA . TYR A 1 207 ? 9.542 11.392 -10.466 1.00 93.75 207 TYR A CA 1
ATOM 1684 C C . TYR A 1 207 ? 8.582 10.593 -9.586 1.00 93.75 207 TYR A C 1
ATOM 1686 O O . TYR A 1 207 ? 7.485 10.245 -10.029 1.00 93.75 207 TYR A O 1
ATOM 1694 N N . ARG A 1 208 ? 8.954 10.334 -8.331 1.00 94.00 208 ARG A N 1
ATOM 1695 C CA . ARG A 1 208 ? 8.055 9.754 -7.339 1.00 94.00 208 ARG A CA 1
ATOM 1696 C C . ARG A 1 208 ? 6.869 10.679 -7.072 1.00 94.00 208 ARG A C 1
ATOM 1698 O O . ARG A 1 208 ? 5.737 10.210 -7.157 1.00 94.00 208 ARG A O 1
ATOM 1705 N N . GLU A 1 209 ? 7.099 11.970 -6.848 1.00 93.31 209 GLU A N 1
ATOM 1706 C CA . GLU A 1 209 ? 6.044 12.978 -6.680 1.00 93.31 209 GLU A CA 1
ATOM 1707 C C . GLU A 1 209 ? 5.109 13.035 -7.892 1.00 93.31 209 GLU A C 1
ATOM 1709 O O . GLU A 1 209 ? 3.892 12.952 -7.730 1.00 93.31 209 GLU A O 1
ATOM 1714 N N . ILE A 1 210 ? 5.660 13.053 -9.111 1.00 92.25 210 ILE A N 1
ATOM 1715 C CA . ILE A 1 210 ? 4.862 12.983 -10.348 1.00 92.25 210 ILE A CA 1
ATOM 1716 C C . ILE A 1 210 ? 3.983 11.727 -10.361 1.00 92.25 210 ILE A C 1
ATOM 1718 O O . ILE A 1 210 ? 2.809 11.785 -10.721 1.00 92.25 210 ILE A O 1
ATOM 1722 N N . SER A 1 211 ? 4.528 10.579 -9.951 1.00 91.00 211 SER A N 1
ATOM 1723 C CA . SER A 1 211 ? 3.779 9.321 -9.932 1.00 91.00 211 SER A CA 1
ATOM 1724 C C . SER A 1 211 ? 2.647 9.301 -8.895 1.00 91.00 211 SER A C 1
ATOM 1726 O O . SER A 1 211 ? 1.691 8.535 -9.071 1.00 91.00 211 SER A O 1
ATOM 1728 N N . LEU A 1 212 ? 2.755 10.103 -7.830 1.00 90.81 212 LEU A N 1
ATOM 1729 C CA . LEU A 1 212 ? 1.767 10.239 -6.757 1.00 90.81 212 LEU A CA 1
ATOM 1730 C C . LEU A 1 212 ? 0.653 11.239 -7.101 1.00 90.81 212 LEU A C 1
ATOM 1732 O O . LEU A 1 212 ? -0.425 11.150 -6.518 1.00 90.81 212 LEU A O 1
ATOM 1736 N N . ASP A 1 213 ? 0.874 12.137 -8.064 1.00 89.19 213 ASP A N 1
ATOM 1737 C CA . ASP A 1 213 ? -0.139 13.091 -8.516 1.00 89.19 213 ASP A CA 1
ATOM 1738 C C . ASP A 1 213 ? -1.349 12.368 -9.140 1.00 89.19 213 ASP A C 1
ATOM 1740 O O . ASP A 1 213 ? -1.246 11.607 -10.111 1.00 89.19 213 ASP A O 1
ATOM 1744 N N . GLU A 1 214 ? -2.543 12.634 -8.603 1.00 79.88 214 GLU A N 1
ATOM 1745 C CA . GLU A 1 214 ? -3.799 12.110 -9.136 1.00 79.88 214 GLU A CA 1
ATOM 1746 C C . GLU A 1 214 ? -4.043 12.505 -10.597 1.00 79.88 214 GLU A C 1
ATOM 1748 O O . GLU A 1 214 ? -4.716 11.779 -11.337 1.00 79.88 214 GLU A O 1
ATOM 1753 N N . GLN A 1 215 ? -3.551 13.672 -11.018 1.00 81.06 215 GLN A N 1
ATOM 1754 C CA . GLN A 1 215 ? -3.727 14.171 -12.376 1.00 81.06 215 GLN A CA 1
ATOM 1755 C C . GLN A 1 215 ? -2.889 13.397 -13.387 1.00 81.06 215 GLN A C 1
ATOM 1757 O O . GLN A 1 215 ? -3.327 13.245 -14.528 1.00 81.06 215 GLN A O 1
ATOM 1762 N N . TRP A 1 216 ? -1.750 12.834 -12.975 1.00 80.12 216 TRP A N 1
ATOM 1763 C CA . TRP A 1 216 ? -0.841 12.117 -13.871 1.00 80.12 216 TRP A CA 1
ATOM 1764 C C . TRP A 1 216 ? -1.525 10.927 -14.566 1.00 80.12 216 TRP A C 1
ATOM 1766 O O . TRP A 1 216 ? -1.350 10.699 -15.762 1.00 80.12 216 TRP A O 1
ATOM 1776 N N . ASN A 1 217 ? -2.404 10.218 -13.850 1.00 69.81 217 ASN A N 1
ATOM 1777 C CA . ASN A 1 217 ? -3.170 9.094 -14.399 1.00 69.81 217 ASN A CA 1
ATOM 1778 C C . ASN A 1 217 ? -4.520 9.485 -15.025 1.00 69.81 217 ASN A C 1
ATOM 1780 O O . ASN A 1 217 ? -5.172 8.636 -15.651 1.00 69.81 217 ASN A O 1
ATOM 1784 N N . LYS A 1 218 ? -4.986 10.731 -14.859 1.00 74.56 218 LYS A N 1
ATOM 1785 C CA . LYS A 1 218 ? -6.278 11.168 -15.406 1.00 74.56 218 LYS A CA 1
ATOM 1786 C C . LYS A 1 218 ? -6.152 11.346 -16.916 1.00 74.56 218 LYS A C 1
ATOM 1788 O O . LYS A 1 218 ? -5.789 12.401 -17.428 1.00 74.56 218 LYS A O 1
ATOM 1793 N N . LYS A 1 219 ? -6.529 10.306 -17.663 1.00 66.56 219 LYS A N 1
ATOM 1794 C CA . LYS A 1 219 ? -6.740 10.429 -19.108 1.00 66.56 219 LYS A CA 1
ATOM 1795 C C . LYS A 1 219 ? -7.847 11.451 -19.355 1.00 66.56 219 LYS A C 1
ATOM 1797 O O . LYS A 1 219 ? -8.959 11.285 -18.850 1.00 66.56 219 LYS A O 1
ATOM 1802 N N . LYS A 1 220 ? -7.569 12.472 -20.171 1.00 70.44 220 LYS A N 1
ATOM 1803 C CA . LYS A 1 220 ? -8.623 13.331 -20.725 1.00 70.44 220 LYS A CA 1
ATOM 1804 C C . LYS A 1 220 ? -9.584 12.431 -21.498 1.00 70.44 220 LYS A C 1
ATOM 1806 O O . LYS A 1 220 ? -9.211 11.858 -22.522 1.00 70.44 220 LYS A O 1
ATOM 1811 N N . LYS A 1 221 ? -10.797 12.246 -20.974 1.00 71.62 221 LYS A N 1
ATOM 1812 C CA . LYS A 1 221 ? -11.851 11.549 -21.711 1.00 71.62 221 LYS A CA 1
ATOM 1813 C C . LYS A 1 221 ? -12.131 12.362 -22.972 1.00 71.62 221 LYS A C 1
ATOM 1815 O O . LYS A 1 221 ? -12.275 13.581 -22.889 1.00 71.62 221 LYS A O 1
ATOM 1820 N N . ARG A 1 222 ? -12.186 11.695 -24.128 1.00 80.38 222 ARG A N 1
ATOM 1821 C CA . ARG A 1 222 ? -12.711 12.314 -25.349 1.00 80.38 222 ARG A CA 1
ATOM 1822 C C . ARG A 1 222 ? -14.121 12.843 -25.029 1.00 80.38 222 ARG A C 1
ATOM 1824 O O . ARG A 1 222 ? -14.892 12.096 -24.420 1.00 80.38 222 ARG A O 1
ATOM 1831 N N . PRO A 1 223 ? -14.454 14.092 -25.392 1.00 82.06 223 PRO A N 1
ATOM 1832 C CA . PRO A 1 223 ? -15.828 14.567 -25.299 1.00 82.06 223 PRO A CA 1
ATOM 1833 C C . PRO A 1 223 ? -16.718 13.703 -26.198 1.00 82.06 223 PRO A C 1
ATOM 1835 O O . PRO A 1 223 ? -16.318 13.367 -27.311 1.00 82.06 223 PRO A O 1
ATOM 1838 N N . ILE A 1 224 ? -17.887 13.313 -25.692 1.00 83.69 224 ILE A N 1
ATOM 1839 C CA . ILE A 1 224 ? -18.853 12.515 -26.453 1.00 83.69 224 ILE A CA 1
ATOM 1840 C C . ILE A 1 224 ? -19.405 13.396 -27.572 1.00 83.69 224 ILE A C 1
ATOM 1842 O O . ILE A 1 224 ? -19.927 14.479 -27.302 1.00 83.69 224 ILE A O 1
ATOM 1846 N N . ASP A 1 225 ? -19.287 12.935 -28.811 1.00 89.69 225 ASP A N 1
ATOM 1847 C CA . ASP A 1 225 ? -19.918 13.569 -29.960 1.00 89.69 225 ASP A CA 1
ATOM 1848 C C . ASP A 1 225 ? -21.306 12.960 -30.165 1.00 89.69 225 ASP A C 1
ATOM 1850 O O . ASP A 1 225 ? -21.441 11.885 -30.736 1.00 89.69 225 ASP A O 1
ATOM 1854 N N . PHE A 1 226 ? -22.356 13.642 -29.711 1.00 85.00 226 PHE A N 1
ATOM 1855 C CA . PHE A 1 226 ? -23.726 13.125 -29.799 1.00 85.00 226 PHE A CA 1
ATOM 1856 C C . PHE A 1 226 ? -24.257 12.961 -31.235 1.00 85.00 226 PHE A C 1
ATOM 1858 O O . PHE A 1 226 ? -25.307 12.346 -31.407 1.00 85.00 226 PHE A O 1
ATOM 1865 N N . GLN A 1 227 ? -23.577 13.500 -32.256 1.00 86.94 227 GLN A N 1
ATOM 1866 C CA . GLN A 1 227 ? -23.966 13.305 -33.657 1.00 86.94 227 GLN A CA 1
ATOM 1867 C C . GLN A 1 227 ? -23.363 12.032 -34.258 1.00 86.94 227 GLN A C 1
ATOM 1869 O O . GLN A 1 227 ? -23.975 11.433 -35.139 1.00 86.94 227 GLN A O 1
ATOM 1874 N N . ASN A 1 228 ? -22.186 11.615 -33.783 1.00 88.25 228 ASN A N 1
ATOM 1875 C CA . ASN A 1 228 ? -21.410 10.530 -34.392 1.00 88.25 228 ASN A CA 1
ATOM 1876 C C . ASN A 1 228 ? -21.154 9.337 -33.452 1.00 88.25 228 ASN A C 1
ATOM 1878 O O . ASN A 1 228 ? -20.850 8.242 -33.926 1.00 88.25 228 ASN A O 1
ATOM 1882 N N . ASP A 1 229 ? -21.279 9.520 -32.137 1.00 87.06 229 ASP A N 1
ATOM 1883 C CA . ASP A 1 229 ? -21.027 8.490 -31.132 1.00 87.06 229 ASP A CA 1
ATOM 1884 C C . ASP A 1 229 ? -22.344 7.832 -30.687 1.00 87.06 229 ASP A C 1
ATOM 1886 O O . ASP A 1 229 ? -23.296 8.496 -30.274 1.00 87.06 229 ASP A O 1
ATOM 1890 N N . ILE A 1 230 ? -22.383 6.497 -30.699 1.00 84.38 230 ILE A N 1
ATOM 1891 C CA . ILE A 1 230 ? -23.489 5.714 -30.133 1.00 84.38 230 ILE A CA 1
ATOM 1892 C C . ILE A 1 230 ? -23.127 5.317 -28.698 1.00 84.38 230 ILE A C 1
ATOM 1894 O O . ILE A 1 230 ? -22.115 4.658 -28.453 1.00 84.38 230 ILE A O 1
ATOM 1898 N N . LEU A 1 231 ? -23.973 5.695 -27.737 1.00 79.00 231 LEU A N 1
ATOM 1899 C CA . LEU A 1 231 ? -23.841 5.300 -26.334 1.00 79.00 231 LEU A CA 1
ATOM 1900 C C . LEU A 1 231 ? -24.564 3.971 -26.090 1.00 79.00 231 LEU A C 1
ATOM 1902 O O . LEU A 1 231 ? -25.788 3.928 -25.995 1.00 79.00 231 LEU A O 1
ATOM 1906 N N . CYS A 1 232 ? -23.806 2.887 -25.940 1.00 75.81 232 CYS A N 1
ATOM 1907 C CA . CYS A 1 232 ? -24.349 1.592 -25.532 1.00 75.81 232 CYS A CA 1
ATOM 1908 C C . CYS A 1 232 ? -24.210 1.413 -24.013 1.00 75.81 232 CYS A C 1
ATOM 1910 O O . CYS A 1 232 ? -23.096 1.372 -23.487 1.00 75.81 232 CYS A O 1
ATOM 1912 N N . HIS A 1 233 ? -25.336 1.286 -23.308 1.00 67.69 233 HIS A N 1
ATOM 1913 C CA . HIS A 1 233 ? -25.376 0.935 -21.888 1.00 67.69 233 HIS A CA 1
ATOM 1914 C C . HIS A 1 233 ? -25.709 -0.551 -21.737 1.00 67.69 233 HIS A C 1
ATOM 1916 O O . HIS A 1 233 ? -26.767 -0.996 -22.174 1.00 67.69 233 HIS A O 1
ATOM 1922 N N . PHE A 1 234 ? -24.814 -1.312 -21.110 1.00 60.81 234 PHE A N 1
ATOM 1923 C CA . PHE A 1 234 ? -25.070 -2.705 -20.759 1.00 60.81 234 PHE A CA 1
ATOM 1924 C C . PHE A 1 234 ? -25.502 -2.778 -19.298 1.00 60.81 234 PHE A C 1
ATOM 1926 O O . PHE A 1 234 ? -24.693 -2.563 -18.395 1.00 60.81 234 PHE A O 1
ATOM 1933 N N . SER A 1 235 ? -26.770 -3.097 -19.067 1.00 49.41 235 SER A N 1
ATOM 1934 C CA . SER A 1 235 ? -27.283 -3.474 -17.755 1.00 49.41 235 SER A CA 1
ATOM 1935 C C . SER A 1 235 ? -27.199 -4.994 -17.613 1.00 49.41 235 SER A C 1
ATOM 1937 O O . SER A 1 235 ? -27.903 -5.744 -18.284 1.00 49.41 235 SER A O 1
ATOM 1939 N N . TYR A 1 236 ? -26.299 -5.459 -16.748 1.00 54.12 236 TYR A N 1
ATOM 1940 C CA . TYR A 1 236 ? -26.239 -6.863 -16.355 1.00 54.12 236 TYR A CA 1
ATOM 1941 C C . TYR A 1 236 ? -27.327 -7.120 -15.309 1.00 54.12 236 TYR A C 1
ATOM 1943 O O . TYR A 1 236 ? -27.227 -6.631 -14.184 1.00 54.12 236 TYR A O 1
ATOM 1951 N N . ALA A 1 237 ? -28.371 -7.855 -15.686 1.00 48.06 237 ALA A N 1
ATOM 1952 C CA . ALA A 1 237 ? -29.341 -8.403 -14.748 1.00 48.06 237 ALA A CA 1
ATOM 1953 C C . ALA A 1 237 ? -28.946 -9.862 -14.465 1.00 48.06 237 ALA A C 1
ATOM 1955 O O . ALA A 1 237 ? -29.118 -10.701 -15.351 1.00 48.06 237 ALA A O 1
ATOM 1956 N N . PRO A 1 238 ? -28.371 -10.182 -13.291 1.00 53.44 238 PRO A N 1
ATOM 1957 C CA . PRO A 1 238 ? -28.186 -11.572 -12.908 1.00 53.44 238 PRO A CA 1
ATOM 1958 C C . PRO A 1 238 ? -29.567 -12.209 -12.716 1.00 53.44 238 PRO A C 1
ATOM 1960 O O . PRO A 1 238 ? -30.358 -11.723 -11.908 1.00 53.44 238 PRO A O 1
ATOM 1963 N N . THR A 1 239 ? -29.851 -13.248 -13.502 1.00 49.62 239 THR A N 1
ATOM 1964 C CA . THR A 1 239 ? -30.968 -14.183 -13.286 1.00 49.62 239 THR A CA 1
ATOM 1965 C C . THR A 1 239 ? -30.720 -15.051 -12.068 1.00 49.62 239 THR A C 1
ATOM 1967 O O . THR A 1 239 ? -29.562 -15.518 -11.943 1.00 49.62 239 THR A O 1
#

Secondary structure (DSSP, 8-state):
--EEEEEETTEEEEEEE--SSPPTT-TTHHHHHHHHHHHHTHHHHHHHHHHT--EEEETTEEEE--SS-HHHHHHHHHHHHHH-TT-------SSEEEETTEEEEEETTEEEEEE---TT-------TTSSS-HHHHHHHHHHHHHHHHHH-SSHHHHHHHHHHHHHHHHHTT--HHHHHHHHHHHHHHHHSSSSSTTTTTTTHHHHHHHHH-TTTT---PPPP-TTT-----------

pLDDT: mean 89.05, std 8.86, range [48.06, 97.5]

Radius of gyration: 23.79 Å; Cα contacts (8 Å, |Δi|>4): 218; chains: 1; bounding box: 51×54×63 Å

Foldseek 3Di:
DDKDWDDDVPDHIDIDDDPDADDPPPPCRQVVQVVVVCVLCVVVVVVCVVVVKDWDDDRLFIDIDDPDDPVVVVVVVVVSCVPDPNDHDDDDDDQWDDTDQWIWGDDPPDIFIFGDDDPPDDLDDQAPPDPDDVVVVLVVLLVQLLVRLLGGPALVRSVVSNVVSLVSNVVSVHDNVSSLVSQLVNCCLQPVGSDCPCCSHPNVNVSNVCSVDPVSPDDPPDPDDPVPDDDDDDDDDDD